Protein AF-A0AAW0RB37-F1 (afdb_monomer_lite)

Radius of gyration: 28.13 Å; chains: 1; bounding box: 70×80×84 Å

Sequence (262 aa):
MVTLFTILPTCAVGLRLWARKLSGQWLQWSDIFILLDCAFLLGFWAVVIFTEFVTGLKKDTEYETMPSQMSKTLLMGLMLTPKQGMAAIELLFAAAVYLLKFSTLALFRELFCHTSAPAKRVLTFLSYLTVVCATASVTGTLYIVLPADPALDHPANSRQTADRVHKDSVNGMVNFACDAVLDIAIFLVPIWQLFPLRLASRRKRAIILAFGLGFFRSGAHYTLVSGLVPRDDGNGVAPTGLEADRRDCGCVYPTPTPHLPP

InterPro domains:
  IPR049326 Rhodopsin domain, fungi [PF20684] (15-216)
  IPR052337 Satratoxin biosynthesis SC1 cluster protein 4-like [PTHR33048] (4-217)

Organism: NCBI:txid1337665

pLDDT: mean 74.81, std 15.27, range [44.31, 95.5]

Secondary structure (DSSP, 8-state):
-HHHHHHHHHHHHHHHHHHHHHTTPPPPHHHHHHHHHHHHHHHHHHHHHHHHHHHHHHHHHSSS----HHHHHHHHTT---HHHHHHHHHHHHHHHHHHHHHHHHHHHHHHTTTS-HHHHHHHHHHHHHHHHHHHHHHHHHHHHHS-S-GGGGS-SSHHHHHHHHHHHHHHHHHHHHHHHHHHHHHHHHHHHHHTTS---HHHHHHHHHHHHHHHHHHHHHHHHHHHHS----TTS----SSSSSSS-------PPPPPPP-

Foldseek 3Di:
DLVVLLVVVVVVLVVVVVVCVVVVHDQFPLNVLLVLLNVLVVVLVVLVVVVCVVVVVVVVPVPDDDDDCPCVVVCVVVPPDVLNSVLSNQLSNLSSLLSNLVSLLSVVCVVCVVPDPVLNVLSVVLNVLSVVLSVLSNVLSVCSSDPPDVVLVDCPDPVSVVVVVVVNVVSVVVSVVSSLVSLVSSLVSVVVVCPPDPDDVVVVVVVNVVSVSSNVSVVVVVVVVVVPPPDPPVPPDDPPDDVPPPPPPPPPDDDDDDDDDD

Structure (mmCIF, N/CA/C/O backbone):
data_AF-A0AAW0RB37-F1
#
_entry.id   AF-A0AAW0RB37-F1
#
loop_
_atom_site.group_PDB
_atom_site.id
_atom_site.type_symbol
_atom_site.label_atom_id
_atom_site.label_alt_id
_atom_site.label_comp_id
_atom_site.label_asym_id
_atom_site.label_entity_id
_atom_site.label_seq_id
_atom_site.pdbx_PDB_ins_code
_atom_site.Cartn_x
_atom_site.Cartn_y
_atom_site.Cartn_z
_atom_site.occupancy
_atom_site.B_iso_or_equiv
_atom_site.auth_seq_id
_atom_site.auth_comp_id
_atom_site.auth_asym_id
_atom_site.auth_atom_id
_atom_site.pdbx_PDB_model_num
ATOM 1 N N . MET A 1 1 ? -11.191 9.142 -13.619 1.00 57.44 1 MET A N 1
ATOM 2 C CA . MET A 1 1 ? -11.659 8.436 -12.400 1.00 57.44 1 MET A CA 1
ATOM 3 C C . MET A 1 1 ? -10.567 8.275 -11.345 1.00 57.44 1 MET A C 1
ATOM 5 O O . MET A 1 1 ? -10.840 8.550 -10.187 1.00 57.44 1 MET A O 1
ATOM 9 N N . VAL A 1 2 ? -9.344 7.889 -11.717 1.00 56.91 2 VAL A N 1
ATOM 10 C CA . VAL A 1 2 ? -8.216 7.630 -10.791 1.00 56.91 2 VAL A CA 1
ATOM 11 C C . VAL A 1 2 ? -7.880 8.817 -9.882 1.00 56.91 2 VAL A C 1
ATOM 13 O O . VAL A 1 2 ? -7.708 8.651 -8.681 1.00 56.91 2 VAL A O 1
ATOM 16 N N . THR A 1 3 ? -7.886 10.030 -10.437 1.00 68.00 3 THR A N 1
ATOM 17 C CA . THR A 1 3 ? -7.663 11.283 -9.700 1.00 68.00 3 THR A CA 1
ATOM 18 C C . THR A 1 3 ? -8.684 11.511 -8.587 1.00 68.00 3 THR A C 1
ATOM 20 O O . THR A 1 3 ? -8.363 12.043 -7.532 1.00 68.00 3 THR A O 1
ATOM 23 N N . LEU A 1 4 ? -9.925 11.065 -8.779 1.00 72.06 4 LEU A N 1
ATOM 24 C CA . LEU A 1 4 ? -10.991 11.237 -7.796 1.00 72.06 4 LEU A CA 1
ATOM 25 C C . LEU A 1 4 ? -10.755 10.331 -6.575 1.00 72.06 4 LEU A C 1
ATOM 27 O O . LEU A 1 4 ? -10.930 10.763 -5.437 1.00 72.06 4 LEU A O 1
ATOM 31 N N . PHE A 1 5 ? -10.253 9.113 -6.809 1.00 68.88 5 PHE A N 1
ATOM 32 C CA . PHE A 1 5 ? -9.882 8.159 -5.760 1.00 68.88 5 PHE A CA 1
ATOM 33 C C . PHE A 1 5 ? -8.595 8.518 -5.014 1.00 68.88 5 PHE A C 1
ATOM 35 O O . PHE A 1 5 ? -8.352 7.946 -3.955 1.00 68.88 5 PHE A O 1
ATOM 42 N N . THR A 1 6 ? -7.789 9.459 -5.511 1.00 72.88 6 THR A N 1
ATOM 43 C CA . THR A 1 6 ? -6.596 9.960 -4.809 1.00 72.88 6 THR A CA 1
ATOM 44 C C . THR A 1 6 ? -6.855 11.282 -4.092 1.00 72.88 6 THR A C 1
ATOM 46 O O . THR A 1 6 ? -6.408 11.461 -2.958 1.00 72.88 6 THR A O 1
ATOM 49 N N . ILE A 1 7 ? -7.651 12.178 -4.678 1.00 79.88 7 ILE A N 1
ATOM 50 C CA . ILE A 1 7 ? -8.021 13.453 -4.046 1.00 79.88 7 ILE A CA 1
ATOM 51 C C . ILE A 1 7 ? -8.896 13.215 -2.812 1.00 79.88 7 ILE A C 1
ATOM 53 O O . ILE A 1 7 ? -8.609 13.753 -1.745 1.00 79.88 7 ILE A O 1
ATOM 57 N N . LEU A 1 8 ? -9.930 12.374 -2.926 1.00 79.12 8 LEU A N 1
ATOM 58 C CA . LEU A 1 8 ? -10.881 12.131 -1.839 1.00 79.12 8 LEU A CA 1
ATOM 59 C C . LEU A 1 8 ? -10.214 11.648 -0.531 1.00 79.12 8 LEU A C 1
ATOM 61 O O . LEU A 1 8 ? -10.468 12.261 0.511 1.00 79.12 8 LEU A O 1
ATOM 65 N N . PRO A 1 9 ? -9.348 10.611 -0.528 1.00 75.00 9 PRO A N 1
ATOM 66 C CA . PRO A 1 9 ? -8.651 10.211 0.687 1.00 75.00 9 PRO A CA 1
ATOM 67 C C . PRO A 1 9 ? -7.694 11.299 1.175 1.00 75.00 9 PRO A C 1
ATOM 69 O O . PRO A 1 9 ? -7.664 11.547 2.372 1.00 75.00 9 PRO A O 1
ATOM 72 N N . THR A 1 10 ? -6.994 12.017 0.292 1.00 81.06 10 THR A N 1
ATOM 73 C CA . THR A 1 10 ? -6.095 13.115 0.699 1.00 81.06 10 THR A CA 1
ATOM 74 C C . THR A 1 10 ? -6.856 14.222 1.438 1.00 81.06 10 THR A C 1
ATOM 76 O O . THR A 1 10 ? -6.430 14.677 2.502 1.00 81.06 10 THR A O 1
ATOM 79 N N . CYS A 1 11 ? -8.040 14.598 0.947 1.00 84.88 11 CYS A N 1
ATOM 80 C CA . CYS A 1 11 ? -8.929 15.527 1.642 1.00 84.88 11 CYS A CA 1
ATOM 81 C C . CYS A 1 11 ? -9.405 14.970 2.992 1.00 84.88 11 CYS A C 1
ATOM 83 O O . CYS A 1 11 ? -9.423 15.701 3.982 1.00 84.88 11 CYS A O 1
ATOM 85 N N . ALA A 1 12 ? -9.757 13.682 3.065 1.00 81.69 12 ALA A N 1
ATOM 86 C CA . ALA A 1 12 ? -10.175 13.043 4.314 1.00 81.69 12 ALA A CA 1
ATOM 87 C C . ALA A 1 12 ? -9.051 13.028 5.368 1.00 81.69 12 ALA A C 1
ATOM 89 O O . ALA A 1 12 ? -9.312 13.274 6.548 1.00 81.69 12 ALA A O 1
ATOM 90 N N . VAL A 1 13 ? -7.800 12.809 4.949 1.00 83.12 13 VAL A N 1
ATOM 91 C CA . VAL A 1 13 ? -6.612 12.916 5.811 1.00 83.12 13 VAL A CA 1
ATOM 92 C C . VAL A 1 13 ? -6.436 14.345 6.311 1.00 83.12 13 VAL A C 1
ATOM 94 O O . VAL A 1 13 ? -6.281 14.556 7.514 1.00 83.12 13 VAL A O 1
ATOM 97 N N . GLY A 1 14 ? -6.535 15.330 5.415 1.00 85.19 14 GLY A N 1
ATOM 98 C CA . GLY A 1 14 ? -6.460 16.747 5.774 1.00 85.19 14 GLY A CA 1
ATOM 99 C C . GLY A 1 14 ? -7.518 17.143 6.807 1.00 85.19 14 GLY A C 1
ATOM 100 O O . GLY A 1 14 ? -7.191 17.754 7.823 1.00 85.19 14 GLY A O 1
ATOM 101 N N . LEU A 1 15 ? -8.769 16.717 6.607 1.00 84.88 15 LEU A N 1
ATOM 102 C CA . LEU A 1 15 ? -9.863 16.942 7.557 1.00 84.88 15 LEU A CA 1
ATOM 103 C C . LEU A 1 15 ? -9.609 16.264 8.906 1.00 84.88 15 LEU A C 1
ATOM 105 O O . LEU A 1 15 ? -9.872 16.859 9.951 1.00 84.88 15 LEU A O 1
ATOM 109 N N . ARG A 1 16 ? -9.075 15.038 8.906 1.00 83.44 16 ARG A N 1
ATOM 110 C CA . ARG A 1 16 ? -8.733 14.308 10.133 1.00 83.44 16 ARG A CA 1
ATOM 111 C C . ARG A 1 16 ? -7.644 15.028 10.933 1.00 83.44 16 ARG A C 1
ATOM 113 O O . ARG A 1 16 ? -7.790 15.190 12.145 1.00 83.44 16 ARG A O 1
ATOM 120 N N . LEU A 1 17 ? -6.585 15.488 10.272 1.00 87.19 17 LEU A N 1
ATOM 121 C CA . LEU A 1 17 ? -5.510 16.255 10.909 1.00 87.19 17 LEU A CA 1
ATOM 122 C C . LEU A 1 17 ? -6.014 17.606 11.423 1.00 87.19 17 LEU A C 1
ATOM 124 O O . LEU A 1 17 ? -5.689 18.005 12.541 1.00 87.19 17 LEU A O 1
ATOM 128 N N . TRP A 1 18 ? -6.861 18.279 10.642 1.00 88.00 18 TRP A N 1
ATOM 129 C CA . TRP A 1 18 ? -7.494 19.530 11.051 1.00 88.00 18 TRP A CA 1
ATOM 130 C C . TRP A 1 18 ? -8.357 19.336 12.300 1.00 88.00 18 TRP A C 1
ATOM 132 O O . TRP A 1 18 ? -8.232 20.095 13.262 1.00 88.00 18 TRP A O 1
ATOM 142 N N . ALA A 1 19 ? -9.203 18.304 12.325 1.00 85.62 19 ALA A N 1
ATOM 143 C CA . ALA A 1 19 ? -10.054 17.996 13.471 1.00 85.62 19 ALA A CA 1
ATOM 144 C C . ALA A 1 19 ? -9.226 17.754 14.743 1.00 85.62 19 ALA A C 1
ATOM 146 O O . ALA A 1 19 ? -9.572 18.260 15.813 1.00 85.62 19 ALA A O 1
ATOM 147 N N . ARG A 1 20 ? -8.092 17.053 14.625 1.00 84.00 20 ARG A N 1
ATOM 148 C CA . ARG A 1 20 ? -7.169 16.847 15.751 1.00 84.00 20 ARG A CA 1
ATOM 149 C C . ARG A 1 20 ? -6.529 18.141 16.225 1.00 84.00 20 ARG A C 1
ATOM 151 O O . ARG A 1 20 ? -6.520 18.390 17.431 1.00 84.00 20 ARG A O 1
ATOM 158 N N . LYS A 1 21 ? -6.069 18.981 15.293 1.00 87.56 21 LYS A N 1
ATOM 159 C CA . LYS A 1 21 ? -5.511 20.301 15.606 1.00 87.56 21 LYS A CA 1
ATOM 160 C C . LYS A 1 21 ? -6.512 21.160 16.382 1.00 87.56 21 LYS A C 1
ATOM 162 O O . LYS A 1 21 ? -6.131 21.769 17.375 1.00 87.56 21 LYS A O 1
ATOM 167 N N . LEU A 1 22 ? -7.788 21.154 15.985 1.00 90.31 22 LEU A N 1
ATOM 168 C CA . LEU A 1 22 ? -8.853 21.853 16.716 1.00 90.31 22 LEU A CA 1
ATOM 169 C C . LEU A 1 22 ? -9.084 21.281 18.122 1.00 90.31 22 LEU A C 1
ATOM 171 O O . LEU A 1 22 ? -9.398 22.029 19.039 1.00 90.31 22 LEU A O 1
ATOM 175 N N . SER A 1 23 ? -8.919 19.970 18.302 1.00 89.19 23 SER A N 1
ATOM 176 C CA . SER A 1 23 ? -9.090 19.309 19.603 1.00 89.19 23 SER A CA 1
ATOM 177 C C . SER A 1 23 ? -7.876 19.404 20.541 1.00 89.19 23 SER A C 1
ATOM 179 O O . SER A 1 23 ? -7.949 18.902 21.660 1.00 89.19 23 SER A O 1
ATOM 181 N N . GLY A 1 24 ? -6.756 19.993 20.100 1.00 89.88 24 GLY A N 1
ATOM 182 C CA . GLY A 1 24 ? -5.522 20.090 20.892 1.00 89.88 24 GLY A CA 1
ATOM 183 C C . GLY A 1 24 ? -4.867 18.740 21.217 1.00 89.88 24 GLY A C 1
ATOM 184 O O . GLY A 1 24 ? -4.069 18.648 22.147 1.00 89.88 24 GLY A O 1
ATOM 185 N N . GLN A 1 25 ? -5.215 17.676 20.489 1.00 88.38 25 GLN A N 1
ATOM 186 C CA . GLN A 1 25 ? -4.661 16.342 20.713 1.00 88.38 25 GLN A CA 1
ATOM 187 C C . GLN A 1 25 ? -3.273 16.200 20.083 1.00 88.38 25 GLN A C 1
ATOM 189 O O . GLN A 1 25 ? -3.007 16.726 19.002 1.00 88.38 25 GLN A O 1
ATOM 194 N N . TRP A 1 26 ? -2.403 15.440 20.748 1.00 90.38 26 TRP A N 1
ATOM 195 C CA . TRP A 1 26 ? -1.081 15.092 20.231 1.00 90.38 26 TRP A CA 1
ATOM 196 C C . TRP A 1 26 ? -1.190 14.209 18.984 1.00 90.38 26 TRP A C 1
ATOM 198 O O . TRP A 1 26 ? -2.129 13.417 18.845 1.00 90.38 26 TRP A O 1
ATOM 208 N N . LEU A 1 27 ? -0.215 14.350 18.083 1.00 88.31 27 LEU A N 1
ATOM 209 C CA . LEU A 1 27 ? -0.155 13.592 16.839 1.00 88.31 27 LEU A CA 1
ATOM 210 C C . LEU A 1 27 ? 0.061 12.106 17.148 1.00 88.31 27 LEU A C 1
ATOM 212 O O . LEU A 1 27 ? 1.010 11.741 17.844 1.00 88.31 27 LEU A O 1
ATOM 216 N N . GLN A 1 28 ? -0.829 11.254 16.648 1.00 91.44 28 GLN A N 1
ATOM 217 C CA . GLN A 1 28 ? -0.753 9.816 16.876 1.00 91.44 28 GLN A CA 1
ATOM 218 C C . GLN A 1 28 ? 0.062 9.122 15.781 1.00 91.44 28 GLN A C 1
ATOM 220 O O . GLN A 1 28 ? 0.184 9.621 14.662 1.00 91.44 28 GLN A O 1
ATOM 225 N N . TRP A 1 29 ? 0.589 7.929 16.074 1.00 90.75 29 TRP A N 1
ATOM 226 C CA . TRP A 1 29 ? 1.330 7.124 15.092 1.00 90.75 29 TRP A CA 1
ATOM 227 C C . TRP A 1 29 ? 0.497 6.830 13.842 1.00 90.75 29 TRP A C 1
ATOM 229 O O . TRP A 1 29 ? 1.020 6.835 12.729 1.00 90.75 29 TRP A O 1
ATOM 239 N N . SER A 1 30 ? -0.816 6.643 14.014 1.00 91.00 30 SER A N 1
ATOM 240 C CA . SER A 1 30 ? -1.749 6.469 12.900 1.00 91.00 30 SER A CA 1
ATOM 241 C C . SER A 1 30 ? -1.780 7.686 11.962 1.00 91.00 30 SER A C 1
ATOM 243 O O . SER A 1 30 ? -1.913 7.513 10.750 1.00 91.00 30 SER A O 1
ATOM 245 N N . ASP A 1 31 ? -1.593 8.899 12.492 1.00 90.94 31 ASP A N 1
ATOM 246 C CA . ASP A 1 31 ? -1.535 10.136 11.708 1.00 90.94 31 ASP A CA 1
ATOM 247 C C . ASP A 1 31 ? -0.165 10.342 11.029 1.00 90.94 31 ASP A C 1
ATOM 249 O O . ASP A 1 31 ? -0.086 10.927 9.951 1.00 90.94 31 ASP A O 1
ATOM 253 N N . ILE A 1 32 ? 0.923 9.832 11.613 1.00 93.44 32 ILE A N 1
ATOM 254 C CA . ILE A 1 32 ? 2.252 9.871 10.980 1.00 93.44 32 ILE A CA 1
ATOM 255 C C . ILE A 1 32 ? 2.283 8.939 9.765 1.00 93.44 32 ILE A C 1
ATOM 257 O O . ILE A 1 32 ? 2.704 9.349 8.685 1.00 93.44 32 ILE A O 1
ATOM 261 N N . PHE A 1 33 ? 1.786 7.705 9.909 1.00 93.50 33 PHE A N 1
ATOM 262 C CA . PHE A 1 33 ? 1.760 6.747 8.800 1.00 93.50 33 PHE A CA 1
ATOM 263 C C . PHE A 1 33 ? 0.898 7.221 7.631 1.00 93.50 33 PHE A C 1
ATOM 265 O O . PHE A 1 33 ? 1.272 7.011 6.483 1.00 93.50 33 PHE A O 1
ATOM 272 N N . ILE A 1 34 ? -0.226 7.889 7.904 1.00 90.56 34 ILE A N 1
ATOM 273 C CA . ILE A 1 34 ? -1.102 8.385 6.837 1.00 90.56 34 ILE A CA 1
ATOM 274 C C . ILE A 1 34 ? -0.518 9.613 6.126 1.00 90.56 34 ILE A C 1
ATOM 276 O O . ILE A 1 34 ? -0.689 9.763 4.922 1.00 90.56 34 ILE A O 1
ATOM 280 N N . LEU A 1 35 ? 0.217 10.471 6.845 1.00 91.69 35 LEU A N 1
ATOM 281 C CA . LEU A 1 35 ? 0.983 11.559 6.232 1.00 91.69 35 LEU A CA 1
ATOM 282 C C . LEU A 1 35 ? 2.084 11.013 5.322 1.00 91.69 35 LEU A C 1
ATOM 284 O O . LEU A 1 35 ? 2.290 11.529 4.223 1.00 91.69 35 LEU A O 1
ATOM 288 N N . LEU A 1 36 ? 2.759 9.954 5.770 1.00 94.00 36 LEU A N 1
ATOM 289 C CA . LEU A 1 36 ? 3.787 9.291 4.986 1.00 94.00 36 LEU A CA 1
ATOM 290 C C . LEU A 1 36 ? 3.181 8.606 3.746 1.00 94.00 36 LEU A C 1
ATOM 292 O O . LEU A 1 36 ? 3.711 8.806 2.659 1.00 94.00 36 LEU A O 1
ATOM 296 N N . ASP A 1 37 ? 2.036 7.915 3.865 1.00 92.31 37 ASP A N 1
ATOM 297 C CA . ASP A 1 37 ? 1.260 7.397 2.714 1.00 92.31 37 ASP A CA 1
ATOM 298 C C . ASP A 1 37 ? 0.990 8.502 1.684 1.00 92.31 37 ASP A C 1
ATOM 300 O O . ASP A 1 37 ? 1.312 8.344 0.507 1.00 92.31 37 ASP A O 1
ATOM 304 N N . CYS A 1 38 ? 0.482 9.661 2.120 1.00 90.50 38 CYS A N 1
ATOM 305 C CA . CYS A 1 38 ? 0.245 10.793 1.224 1.00 90.50 38 CYS A CA 1
ATOM 306 C C . CYS A 1 38 ? 1.528 11.276 0.528 1.00 90.50 38 CYS A C 1
ATOM 308 O O . CYS A 1 38 ? 1.491 11.572 -0.666 1.00 90.50 38 CYS A O 1
ATOM 310 N N . ALA A 1 39 ? 2.656 11.348 1.241 1.00 92.50 39 ALA A N 1
ATOM 311 C CA . ALA A 1 39 ? 3.934 11.758 0.662 1.00 92.50 39 ALA A CA 1
ATOM 312 C C . ALA A 1 39 ? 4.432 10.763 -0.401 1.00 92.50 39 ALA A C 1
ATOM 314 O O . ALA A 1 39 ? 4.818 11.179 -1.495 1.00 92.50 39 ALA A O 1
ATOM 315 N N . PHE A 1 40 ? 4.363 9.459 -0.119 1.00 93.12 40 PHE A N 1
ATOM 316 C CA . PHE A 1 40 ? 4.722 8.410 -1.079 1.00 93.12 40 PHE A CA 1
ATOM 317 C C . PHE A 1 40 ? 3.787 8.398 -2.291 1.00 93.12 40 PHE A C 1
ATOM 319 O O . PHE A 1 40 ? 4.255 8.259 -3.419 1.00 93.12 40 PHE A O 1
ATOM 326 N N . LEU A 1 41 ? 2.487 8.622 -2.089 1.00 88.88 41 LEU A N 1
ATOM 327 C CA . LEU A 1 41 ? 1.515 8.714 -3.176 1.00 88.88 41 LEU A CA 1
ATOM 328 C C . LEU A 1 41 ? 1.773 9.928 -4.081 1.00 88.88 41 LEU A C 1
ATOM 330 O O . LEU A 1 41 ? 1.683 9.816 -5.302 1.00 88.88 41 LEU A O 1
ATOM 334 N N . LEU A 1 42 ? 2.107 11.087 -3.507 1.00 90.38 42 LEU A N 1
ATOM 335 C CA . LEU A 1 42 ? 2.506 12.265 -4.283 1.00 90.38 42 LEU A CA 1
ATOM 336 C C . LEU A 1 42 ? 3.796 12.001 -5.065 1.00 90.38 42 LEU A C 1
ATOM 338 O O . LEU A 1 42 ? 3.867 12.340 -6.246 1.00 90.38 42 LEU A O 1
ATOM 342 N N . GLY A 1 43 ? 4.779 11.352 -4.434 1.00 90.56 43 GLY A N 1
ATOM 343 C CA . GLY A 1 43 ? 6.003 10.905 -5.097 1.00 90.56 43 GLY A CA 1
ATOM 344 C C . GLY A 1 43 ? 5.714 9.969 -6.271 1.00 90.56 43 GLY A C 1
ATOM 345 O O . GLY A 1 43 ? 6.232 10.182 -7.362 1.00 90.56 43 GLY A O 1
ATOM 346 N N . PHE A 1 44 ? 4.824 8.992 -6.084 1.00 89.94 44 PHE A N 1
ATOM 347 C CA . PHE A 1 44 ? 4.362 8.091 -7.141 1.00 89.94 44 PHE A CA 1
ATOM 348 C C . PHE A 1 44 ? 3.797 8.870 -8.337 1.00 89.94 44 PHE A C 1
ATOM 350 O O . PHE A 1 44 ? 4.250 8.672 -9.463 1.00 89.94 44 PHE A O 1
ATOM 357 N N . TRP A 1 45 ? 2.870 9.808 -8.108 1.00 87.94 45 TRP A N 1
ATOM 358 C CA . TRP A 1 45 ? 2.300 10.618 -9.191 1.00 87.94 45 TRP A CA 1
ATOM 359 C C . TRP A 1 45 ? 3.341 11.489 -9.886 1.00 87.94 45 TRP A C 1
ATOM 361 O O . TRP A 1 45 ? 3.301 11.616 -11.108 1.00 87.94 45 TRP A O 1
ATOM 371 N N . ALA A 1 46 ? 4.282 12.059 -9.133 1.00 89.44 46 ALA A N 1
ATOM 372 C CA . ALA A 1 46 ? 5.371 12.836 -9.705 1.00 89.44 46 ALA A CA 1
ATOM 373 C C . ALA A 1 46 ? 6.231 11.981 -10.650 1.00 89.44 46 ALA A C 1
ATOM 375 O O . ALA A 1 46 ? 6.519 12.419 -11.762 1.00 89.44 46 ALA A O 1
ATOM 376 N N . VAL A 1 47 ? 6.579 10.749 -10.256 1.00 88.56 47 VAL A N 1
ATOM 377 C CA . VAL A 1 47 ? 7.356 9.824 -11.099 1.00 88.56 47 VAL A CA 1
ATOM 378 C C . VAL A 1 47 ? 6.557 9.375 -12.324 1.00 88.56 47 VAL A C 1
ATOM 380 O O . VAL A 1 47 ? 7.117 9.336 -13.418 1.00 88.56 47 VAL A O 1
ATOM 383 N N . VAL A 1 48 ? 5.259 9.089 -12.184 1.00 86.06 48 VAL A N 1
ATOM 384 C CA . VAL A 1 48 ? 4.391 8.737 -13.323 1.00 86.06 48 VAL A CA 1
ATOM 385 C C . VAL A 1 48 ? 4.330 9.886 -14.332 1.00 86.06 48 VAL A C 1
ATOM 387 O O . VAL A 1 48 ? 4.638 9.679 -15.501 1.00 86.06 48 VAL A O 1
ATOM 390 N N . ILE A 1 49 ? 4.018 11.110 -13.886 1.00 86.81 49 ILE A N 1
ATOM 391 C CA . ILE A 1 49 ? 3.959 12.295 -14.760 1.00 86.81 49 ILE A CA 1
ATOM 392 C C . ILE A 1 49 ? 5.310 12.535 -15.433 1.00 86.81 49 ILE A C 1
ATOM 394 O O . ILE A 1 49 ? 5.363 12.808 -16.629 1.00 86.81 49 ILE A O 1
ATOM 398 N N . PHE A 1 50 ? 6.402 12.408 -14.681 1.00 84.88 50 PHE A N 1
ATOM 399 C CA . PHE A 1 50 ? 7.747 12.566 -15.218 1.00 84.88 50 PHE A CA 1
ATOM 400 C C . PHE A 1 50 ? 8.069 11.505 -16.283 1.00 84.88 50 PHE A C 1
ATOM 402 O O . PHE A 1 50 ? 8.606 11.835 -17.338 1.00 84.88 50 PHE A O 1
ATOM 409 N N . THR A 1 51 ? 7.700 10.244 -16.050 1.00 80.94 51 THR A N 1
ATOM 410 C CA . THR A 1 51 ? 7.945 9.141 -16.994 1.00 80.94 51 THR A CA 1
ATOM 411 C C . THR A 1 51 ? 7.133 9.313 -18.279 1.00 80.94 51 THR A C 1
ATOM 413 O O . THR A 1 51 ? 7.680 9.167 -19.374 1.00 80.94 51 THR A O 1
ATOM 416 N N . GLU A 1 52 ? 5.857 9.685 -18.168 1.00 82.12 52 GLU A N 1
ATOM 417 C CA . GLU A 1 52 ? 4.986 9.999 -19.311 1.00 82.12 52 GLU A CA 1
ATOM 418 C C . GLU A 1 52 ? 5.502 11.212 -20.095 1.00 82.12 52 GLU A C 1
ATOM 420 O O . GLU A 1 52 ? 5.547 11.194 -21.321 1.00 82.12 52 GLU A O 1
ATOM 425 N N . PHE A 1 53 ? 5.977 12.251 -19.405 1.00 81.62 53 PHE A N 1
ATOM 426 C CA . PHE A 1 53 ? 6.553 13.428 -20.053 1.00 81.62 53 PHE A CA 1
ATOM 427 C C . PHE A 1 53 ? 7.817 13.074 -20.852 1.00 81.62 53 PHE A C 1
ATOM 429 O O . PHE A 1 53 ? 7.941 13.442 -22.018 1.00 81.62 53 PHE A O 1
ATOM 436 N N . VAL A 1 54 ? 8.737 12.298 -20.269 1.00 74.88 54 VAL A N 1
ATOM 437 C CA . VAL A 1 54 ? 9.977 11.870 -20.944 1.00 74.88 54 VAL A CA 1
ATOM 438 C C . VAL A 1 54 ? 9.697 10.929 -22.122 1.00 74.88 54 VAL A C 1
ATOM 440 O O . VAL A 1 54 ? 10.366 11.015 -23.153 1.00 74.88 54 VAL A O 1
ATOM 443 N N . THR A 1 55 ? 8.730 10.019 -21.990 1.00 71.00 55 THR A N 1
ATOM 444 C CA . THR A 1 55 ? 8.364 9.081 -23.067 1.00 71.00 55 THR A CA 1
ATOM 445 C C . THR A 1 55 ? 7.546 9.746 -24.173 1.00 71.00 55 THR A C 1
ATOM 447 O O . THR A 1 55 ? 7.766 9.435 -25.344 1.00 71.00 55 THR A O 1
ATOM 450 N N . GLY A 1 56 ? 6.675 10.699 -23.836 1.00 69.00 56 GLY A N 1
ATOM 451 C CA . GLY A 1 56 ? 5.944 11.532 -24.791 1.00 69.00 56 GLY A CA 1
ATOM 452 C C . GLY A 1 56 ? 6.886 12.345 -25.676 1.00 69.00 56 GLY A C 1
ATOM 453 O O . GLY A 1 56 ? 6.795 12.262 -26.897 1.00 69.00 56 GLY A O 1
ATOM 454 N N . LEU A 1 57 ? 7.890 12.999 -25.078 1.00 62.09 57 LEU A N 1
ATOM 455 C CA . LEU A 1 57 ? 8.919 13.728 -25.831 1.00 62.09 57 LEU A CA 1
ATOM 456 C C . LEU A 1 57 ? 9.692 12.830 -26.811 1.00 62.09 57 LEU A C 1
ATOM 458 O O . LEU A 1 57 ? 10.081 13.282 -27.885 1.00 62.09 57 LEU A O 1
ATOM 462 N N . LYS A 1 58 ? 9.902 11.547 -26.483 1.00 58.38 58 LYS A N 1
ATOM 463 C CA . LYS A 1 58 ? 10.579 10.607 -27.394 1.00 58.38 58 LYS A CA 1
ATOM 464 C C . LYS A 1 58 ? 9.766 10.297 -28.649 1.00 58.38 58 LYS A C 1
ATOM 466 O O . LYS A 1 58 ? 10.375 10.166 -29.705 1.00 58.38 58 LYS A O 1
ATOM 471 N N . LYS A 1 59 ? 8.435 10.198 -28.553 1.00 56.78 59 LYS A N 1
ATOM 472 C CA . LYS A 1 59 ? 7.576 9.917 -29.718 1.00 56.78 59 LYS A CA 1
ATOM 473 C C . LYS A 1 59 ? 7.576 11.063 -30.728 1.00 56.78 59 LYS A C 1
ATOM 475 O O . LYS A 1 59 ? 7.530 10.804 -31.924 1.00 56.78 59 LYS A O 1
ATOM 480 N N . ASP A 1 60 ? 7.711 12.298 -30.254 1.00 54.72 60 ASP A N 1
ATOM 481 C CA . ASP A 1 60 ? 7.723 13.477 -31.123 1.00 54.72 60 ASP A CA 1
ATOM 482 C C . ASP A 1 60 ? 9.102 13.737 -31.756 1.00 54.72 60 ASP A C 1
ATOM 484 O O . ASP A 1 60 ? 9.185 14.392 -32.788 1.00 54.72 60 ASP A O 1
ATOM 488 N N . THR A 1 61 ? 10.189 13.196 -31.183 1.00 52.38 61 THR A N 1
ATOM 489 C CA . THR A 1 61 ? 11.566 13.401 -31.692 1.00 52.38 61 THR A CA 1
ATOM 490 C C . THR A 1 61 ? 12.018 12.318 -32.686 1.00 52.38 61 THR A C 1
ATOM 492 O O . THR A 1 61 ? 13.096 12.418 -33.269 1.00 52.38 61 THR A O 1
ATOM 495 N N . GLU A 1 62 ? 11.226 11.259 -32.887 1.00 51.56 62 GLU A N 1
ATOM 496 C CA . GLU A 1 62 ? 11.510 10.226 -33.900 1.00 51.56 62 GLU A CA 1
ATOM 497 C C . GLU A 1 62 ? 11.113 10.679 -35.321 1.00 51.56 62 GLU A C 1
ATOM 499 O O . GLU A 1 62 ? 11.517 10.071 -36.312 1.00 51.56 62 GLU A O 1
ATOM 504 N N . TYR A 1 63 ? 10.426 11.821 -35.428 1.00 47.12 63 TYR A N 1
ATOM 505 C CA . TYR A 1 63 ? 10.286 12.594 -36.655 1.00 47.12 63 TYR A CA 1
ATOM 506 C C . TYR A 1 63 ? 11.188 13.838 -36.572 1.00 47.12 63 TYR A C 1
ATOM 508 O O . TYR A 1 63 ? 10.998 14.703 -35.731 1.00 47.12 63 TYR A O 1
ATOM 516 N N . GLU A 1 64 ? 12.165 13.914 -37.475 1.00 44.31 64 GLU A N 1
ATOM 517 C CA . GLU A 1 64 ? 13.050 15.062 -37.737 1.00 44.31 64 GLU A CA 1
ATOM 518 C C . GLU A 1 64 ? 14.188 15.337 -36.731 1.00 44.31 64 GLU A C 1
ATOM 520 O O . GLU A 1 64 ? 14.103 16.113 -35.785 1.00 44.31 64 GLU A O 1
ATOM 525 N N . THR A 1 65 ? 15.347 14.749 -37.048 1.00 52.09 65 THR A N 1
ATOM 526 C CA . THR A 1 65 ? 16.654 15.436 -37.105 1.00 52.09 65 THR A CA 1
ATOM 527 C C . THR A 1 65 ? 16.784 16.742 -36.303 1.00 52.09 65 THR A C 1
ATOM 529 O O . THR A 1 65 ? 16.699 17.831 -36.869 1.00 52.09 65 THR A O 1
ATOM 532 N N . MET A 1 66 ? 17.131 16.656 -35.016 1.00 44.75 66 MET A N 1
ATOM 533 C CA . MET A 1 66 ? 17.717 17.789 -34.290 1.00 44.75 66 MET A CA 1
ATOM 534 C C . MET A 1 66 ? 19.076 17.431 -33.667 1.00 44.75 66 MET A C 1
ATOM 536 O O . MET A 1 66 ? 19.169 16.515 -32.844 1.00 44.75 66 MET A O 1
ATOM 540 N N . PRO A 1 67 ? 20.149 18.163 -34.028 1.00 59.66 67 PRO A N 1
ATOM 541 C CA . PRO A 1 67 ? 21.437 18.102 -33.364 1.00 59.66 67 PRO A CA 1
ATOM 542 C C . PRO A 1 67 ? 21.471 19.140 -32.233 1.00 59.66 67 PRO A C 1
ATOM 544 O O . PRO A 1 67 ? 21.296 20.326 -32.473 1.00 59.66 67 PRO A O 1
ATOM 547 N N . SER A 1 68 ? 21.756 18.739 -30.996 1.00 52.28 68 SER A N 1
ATOM 548 C CA . SER A 1 68 ? 22.568 19.563 -30.086 1.00 52.28 68 SER A CA 1
ATOM 549 C C . SER A 1 68 ? 22.882 18.800 -28.804 1.00 52.28 68 SER A C 1
ATOM 551 O O . SER A 1 68 ? 22.026 18.224 -28.141 1.00 52.28 68 SER A O 1
ATOM 553 N N . GLN A 1 69 ? 24.164 18.790 -28.453 1.00 54.16 69 GLN A N 1
ATOM 554 C CA . GLN A 1 69 ? 24.744 18.064 -27.324 1.00 54.16 69 GLN A CA 1
ATOM 555 C C . GLN A 1 69 ? 24.219 18.477 -25.936 1.00 54.16 69 GLN A C 1
ATOM 557 O O . GLN A 1 69 ? 24.558 17.833 -24.949 1.00 54.16 69 GLN A O 1
ATOM 562 N N . MET A 1 70 ? 23.391 19.519 -25.837 1.00 48.06 70 MET A N 1
ATOM 563 C CA . MET A 1 70 ? 22.969 20.093 -24.559 1.00 48.06 70 MET A CA 1
ATOM 564 C C . MET A 1 70 ? 21.823 19.311 -23.899 1.00 48.06 70 MET A C 1
ATOM 566 O O . MET A 1 70 ? 21.784 19.196 -22.675 1.00 48.06 70 MET A O 1
ATOM 570 N N . SER A 1 71 ? 20.943 18.690 -24.693 1.00 52.50 71 SER A N 1
ATOM 571 C CA . SER A 1 71 ? 19.916 17.778 -24.177 1.00 52.50 71 SER A CA 1
ATOM 572 C C . SER A 1 71 ? 20.537 16.475 -23.680 1.00 52.50 71 SER A C 1
ATOM 574 O O . SER A 1 71 ? 20.133 15.978 -22.637 1.00 52.50 71 SER A O 1
ATOM 576 N N . LYS A 1 72 ? 21.589 15.967 -24.337 1.00 51.88 72 LYS A N 1
ATOM 577 C CA . LYS A 1 72 ? 22.261 14.725 -23.929 1.00 51.88 72 LYS A CA 1
ATOM 578 C C . LYS A 1 72 ? 22.801 14.782 -22.502 1.00 51.88 72 LYS A C 1
ATOM 580 O O . LYS A 1 72 ? 22.590 13.819 -21.7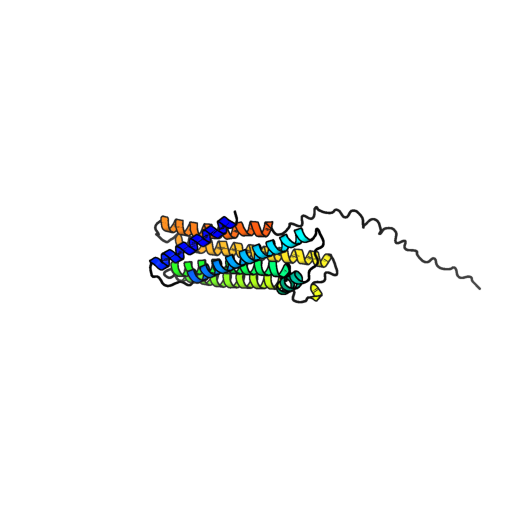89 1.00 51.88 72 LYS A O 1
ATOM 585 N N . THR A 1 73 ? 23.418 15.869 -22.043 1.00 51.31 73 THR A N 1
ATOM 586 C CA . THR A 1 73 ? 24.033 15.911 -20.698 1.00 51.31 73 THR A CA 1
ATOM 587 C C . THR A 1 73 ? 23.000 15.981 -19.567 1.00 51.31 73 THR A C 1
ATOM 589 O O . THR A 1 73 ? 23.167 15.330 -18.538 1.00 51.31 73 THR A O 1
ATOM 592 N N . LEU A 1 74 ? 21.902 16.717 -19.773 1.00 52.12 74 LEU A N 1
ATOM 593 C CA . LEU A 1 74 ? 20.802 16.815 -18.805 1.00 52.12 74 LEU A CA 1
ATOM 594 C C . LEU A 1 74 ? 19.955 15.533 -18.785 1.00 52.12 74 LEU A C 1
ATOM 596 O O . LEU A 1 74 ? 19.562 15.067 -17.719 1.00 52.12 74 LEU A O 1
ATOM 600 N N . LEU A 1 75 ? 19.752 14.912 -19.952 1.00 52.66 75 LEU A N 1
ATOM 601 C CA . LEU A 1 75 ? 19.102 13.608 -20.063 1.00 52.66 75 LEU A CA 1
ATOM 602 C C . LEU A 1 75 ? 19.982 12.509 -19.446 1.00 52.66 75 LEU A C 1
ATOM 604 O O . LEU A 1 75 ? 19.466 11.668 -18.729 1.00 52.66 75 LEU A O 1
ATOM 608 N N . MET A 1 76 ? 21.302 12.536 -19.662 1.00 51.72 76 MET A N 1
ATOM 609 C CA . MET A 1 76 ? 22.264 11.509 -19.227 1.00 51.72 76 MET A CA 1
ATOM 610 C C . MET A 1 76 ? 22.510 11.504 -17.713 1.00 51.72 76 MET A C 1
ATOM 612 O O . MET A 1 76 ? 22.773 10.441 -17.160 1.00 51.72 76 MET A O 1
ATOM 616 N N . GLY A 1 77 ? 22.339 12.642 -17.029 1.00 50.09 77 GLY A N 1
ATOM 617 C CA . GLY A 1 77 ? 22.311 12.697 -15.560 1.00 50.09 77 GLY A CA 1
ATOM 618 C C . GLY A 1 77 ? 21.013 12.163 -14.935 1.00 50.09 77 GLY A C 1
ATOM 619 O O . GLY A 1 77 ? 21.001 11.839 -13.750 1.00 50.09 77 GLY A O 1
ATOM 620 N N . LEU A 1 78 ? 19.939 12.042 -15.725 1.00 53.28 78 LEU A N 1
ATOM 621 C CA . LEU A 1 78 ? 18.606 11.621 -15.283 1.00 53.28 78 LEU A CA 1
ATOM 622 C C . LEU A 1 78 ? 18.061 10.411 -16.066 1.00 53.28 78 LEU A C 1
ATOM 624 O O . LEU A 1 78 ? 16.850 10.190 -16.113 1.00 53.28 78 LEU A O 1
ATOM 628 N N . MET A 1 79 ? 18.943 9.613 -16.680 1.00 53.97 79 MET A N 1
ATOM 629 C CA . MET A 1 79 ? 18.586 8.350 -17.334 1.00 53.97 79 MET A CA 1
ATOM 630 C C . MET A 1 79 ? 18.252 7.299 -16.268 1.00 53.97 79 MET A C 1
ATOM 632 O O . MET A 1 79 ? 18.997 6.336 -16.082 1.00 53.97 79 MET A O 1
ATOM 636 N N . LEU A 1 80 ? 17.115 7.439 -15.580 1.00 63.44 80 LEU A N 1
ATOM 637 C CA . LEU A 1 80 ? 16.453 6.236 -15.092 1.00 63.44 80 LEU A CA 1
ATOM 638 C C . LEU A 1 80 ? 16.120 5.417 -16.334 1.00 63.44 80 LEU A C 1
ATOM 640 O O . LEU A 1 80 ? 15.352 5.843 -17.201 1.00 63.44 80 LEU A O 1
ATOM 644 N N . THR A 1 81 ? 16.727 4.240 -16.440 1.00 71.38 81 THR A N 1
ATOM 645 C CA . THR A 1 81 ? 16.288 3.270 -17.440 1.00 71.38 81 THR A CA 1
ATOM 646 C C . THR A 1 81 ? 14.787 3.015 -17.236 1.00 71.38 81 THR A C 1
ATOM 648 O O . THR A 1 81 ? 14.315 3.042 -16.098 1.00 71.38 81 THR A O 1
ATOM 651 N N . PRO A 1 82 ? 14.000 2.758 -18.294 1.00 70.44 82 PRO A N 1
ATOM 652 C CA . PRO A 1 82 ? 12.560 2.522 -18.151 1.00 70.44 82 PRO A CA 1
ATOM 653 C C . PRO A 1 82 ? 12.246 1.404 -17.139 1.00 70.44 82 PRO A C 1
ATOM 655 O O . PRO A 1 82 ? 11.269 1.502 -16.403 1.00 70.44 82 PRO A O 1
ATOM 658 N N . LYS A 1 83 ? 13.138 0.406 -17.012 1.00 72.12 83 LYS A N 1
ATOM 659 C CA . LYS A 1 83 ? 13.089 -0.621 -15.959 1.00 72.12 83 LYS A CA 1
ATOM 660 C C . LYS A 1 83 ? 13.184 -0.025 -14.542 1.00 72.12 83 LYS A C 1
ATOM 662 O O . LYS A 1 83 ? 12.374 -0.358 -13.685 1.00 72.12 83 LYS A O 1
ATOM 667 N N . GLN A 1 84 ? 14.130 0.884 -14.294 1.00 79.69 84 GLN A N 1
ATOM 668 C CA . GLN A 1 84 ? 14.281 1.579 -13.006 1.00 79.69 84 GLN A CA 1
ATOM 669 C C . GLN A 1 84 ? 13.124 2.543 -12.712 1.00 79.69 84 GLN A C 1
ATOM 671 O O . GLN A 1 84 ? 12.752 2.712 -11.554 1.00 79.69 84 GLN A O 1
ATOM 676 N N . GLY A 1 85 ? 12.541 3.169 -13.739 1.00 81.44 85 GLY A N 1
ATOM 677 C CA . GLY A 1 85 ? 11.344 4.000 -13.586 1.00 81.44 85 GLY A CA 1
ATOM 678 C C . GLY A 1 85 ? 10.154 3.182 -13.083 1.00 81.44 85 GLY A C 1
ATOM 679 O O . GLY A 1 85 ? 9.556 3.526 -12.065 1.00 81.44 85 GLY A O 1
ATOM 680 N N . MET A 1 86 ? 9.876 2.047 -13.733 1.00 80.56 86 MET A N 1
ATOM 681 C CA . MET A 1 86 ? 8.816 1.118 -13.316 1.00 80.56 86 MET A CA 1
ATOM 682 C C . MET A 1 86 ? 9.054 0.578 -11.901 1.00 80.56 86 MET A C 1
ATOM 684 O O . MET A 1 86 ? 8.135 0.570 -11.087 1.00 80.56 86 MET A O 1
ATOM 688 N N . ALA A 1 87 ? 10.302 0.235 -11.574 1.00 83.81 87 ALA A N 1
ATOM 689 C CA . ALA A 1 87 ? 10.704 -0.167 -10.229 1.00 83.81 87 ALA A CA 1
ATOM 690 C C . ALA A 1 87 ? 10.373 0.876 -9.161 1.00 83.81 87 ALA A C 1
ATOM 692 O O . ALA A 1 87 ? 9.827 0.556 -8.107 1.00 83.81 87 ALA A O 1
ATOM 693 N N . ALA A 1 88 ? 10.735 2.135 -9.422 1.00 87.94 88 ALA A N 1
ATOM 694 C CA . ALA A 1 88 ? 10.508 3.229 -8.493 1.00 87.94 88 ALA A CA 1
ATOM 695 C C . ALA A 1 88 ? 9.008 3.466 -8.288 1.00 87.94 88 ALA A C 1
ATOM 697 O O . ALA A 1 88 ? 8.568 3.643 -7.154 1.00 87.94 88 ALA A O 1
ATOM 698 N N . ILE A 1 89 ? 8.224 3.415 -9.368 1.00 88.12 89 ILE A N 1
ATOM 699 C CA . ILE A 1 89 ? 6.760 3.507 -9.329 1.00 88.12 89 ILE A CA 1
ATOM 700 C C . ILE A 1 89 ? 6.184 2.384 -8.455 1.00 88.12 89 ILE A C 1
ATOM 702 O O . ILE A 1 89 ? 5.396 2.661 -7.549 1.00 88.12 89 ILE A O 1
ATOM 706 N N . GLU A 1 90 ? 6.606 1.139 -8.672 1.00 86.00 90 GLU A N 1
ATOM 707 C CA . GLU A 1 90 ? 6.124 -0.022 -7.920 1.00 86.00 90 GLU A CA 1
ATOM 708 C C . GLU A 1 90 ? 6.514 0.043 -6.434 1.00 86.00 90 GLU A C 1
ATOM 710 O O . GLU A 1 90 ? 5.664 -0.165 -5.571 1.00 86.00 90 GLU A O 1
ATOM 715 N N . LEU A 1 91 ? 7.755 0.429 -6.114 1.00 90.88 91 LEU A N 1
ATOM 716 C CA . LEU A 1 91 ? 8.231 0.582 -4.734 1.00 90.8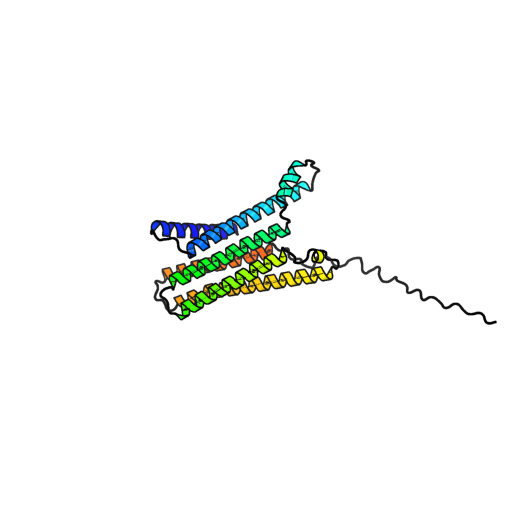8 91 LEU A CA 1
ATOM 717 C C . LEU A 1 91 ? 7.523 1.716 -3.985 1.00 90.88 91 LEU A C 1
ATOM 719 O O . LEU A 1 91 ? 7.112 1.528 -2.839 1.00 90.88 91 LEU A O 1
ATOM 723 N N . LEU A 1 92 ? 7.368 2.887 -4.614 1.00 91.69 92 LEU A N 1
ATOM 724 C CA . LEU A 1 92 ? 6.644 4.019 -4.023 1.00 91.69 92 LEU A CA 1
ATOM 725 C C . LEU A 1 92 ? 5.183 3.646 -3.759 1.00 91.69 92 LEU A C 1
ATOM 727 O O . LEU A 1 92 ? 4.631 3.989 -2.712 1.00 91.69 92 LEU A O 1
ATOM 731 N N . PHE A 1 93 ? 4.575 2.914 -4.692 1.00 87.44 93 PHE A N 1
ATOM 732 C CA . PHE A 1 93 ? 3.207 2.441 -4.557 1.00 87.44 93 PHE A CA 1
ATOM 733 C C . PHE A 1 93 ? 3.062 1.395 -3.447 1.00 87.44 93 PHE A C 1
ATOM 735 O O . PHE A 1 93 ? 2.201 1.547 -2.579 1.00 87.44 93 PHE A O 1
ATOM 742 N N . ALA A 1 94 ? 3.919 0.372 -3.425 1.00 89.25 94 ALA A N 1
ATOM 743 C CA . ALA A 1 94 ? 3.925 -0.645 -2.378 1.00 89.25 94 ALA A CA 1
ATOM 744 C C . ALA A 1 94 ? 4.107 -0.000 -0.996 1.00 89.25 94 ALA A C 1
ATOM 746 O O . ALA A 1 94 ? 3.338 -0.276 -0.073 1.00 89.25 94 ALA A O 1
ATOM 747 N N . ALA A 1 95 ? 5.058 0.931 -0.863 1.00 92.62 95 ALA A N 1
ATOM 748 C CA . ALA A 1 95 ? 5.274 1.678 0.372 1.00 92.62 95 ALA A CA 1
ATOM 749 C C . ALA A 1 95 ? 4.010 2.430 0.818 1.00 92.62 95 ALA A C 1
ATOM 751 O O . ALA A 1 95 ? 3.609 2.297 1.975 1.00 92.62 95 ALA A O 1
ATOM 752 N N . ALA A 1 96 ? 3.350 3.159 -0.088 1.00 91.25 96 ALA A N 1
ATOM 753 C CA . ALA A 1 96 ? 2.094 3.853 0.200 1.00 91.25 96 ALA A CA 1
ATOM 754 C C . ALA A 1 96 ? 1.009 2.877 0.706 1.00 91.25 96 ALA A C 1
ATOM 756 O O . ALA A 1 96 ? 0.459 3.044 1.798 1.00 91.25 96 ALA A O 1
ATOM 757 N N . VAL A 1 97 ? 0.781 1.778 -0.021 1.00 88.44 97 VAL A N 1
ATOM 758 C CA . VAL A 1 97 ? -0.208 0.749 0.339 1.00 88.44 97 VAL A CA 1
ATOM 759 C C . VAL A 1 97 ? 0.057 0.165 1.731 1.00 88.44 97 VAL A C 1
ATOM 761 O O . VAL A 1 97 ? -0.855 0.115 2.562 1.00 88.44 97 VAL A O 1
ATOM 764 N N . TYR A 1 98 ? 1.293 -0.232 2.043 1.00 93.50 98 TYR A N 1
ATOM 765 C CA . TYR A 1 98 ? 1.608 -0.792 3.360 1.00 93.50 98 TYR A CA 1
ATOM 766 C C . TYR A 1 98 ? 1.544 0.252 4.480 1.00 93.50 98 TYR A C 1
ATOM 768 O O . TYR A 1 98 ? 1.070 -0.065 5.573 1.00 93.50 98 TYR A O 1
ATOM 776 N N . LEU A 1 99 ? 1.928 1.505 4.225 1.00 93.69 99 LEU A N 1
ATOM 777 C CA . LEU A 1 99 ? 1.765 2.603 5.186 1.00 93.69 99 LEU A CA 1
ATOM 778 C C . LEU A 1 99 ? 0.295 2.864 5.516 1.00 93.69 99 LEU A C 1
ATOM 780 O O . LEU A 1 99 ? -0.046 3.071 6.685 1.00 93.69 99 LEU A O 1
ATOM 784 N N . LEU A 1 100 ? -0.593 2.772 4.526 1.00 90.31 100 LEU A N 1
ATOM 785 C CA . LEU A 1 100 ? -2.034 2.853 4.745 1.00 90.31 100 LEU A CA 1
ATOM 786 C C . LEU A 1 100 ? -2.543 1.694 5.623 1.00 90.31 100 LEU A C 1
ATOM 788 O O . LEU A 1 100 ? -3.329 1.923 6.554 1.00 90.31 100 LEU A O 1
ATOM 792 N N . LYS A 1 101 ? -2.063 0.463 5.387 1.00 90.75 101 LYS A N 1
ATOM 793 C CA . LYS A 1 101 ? -2.381 -0.707 6.231 1.00 90.75 101 LYS A CA 1
ATOM 794 C C . LYS A 1 101 ? -1.880 -0.506 7.666 1.00 90.75 101 LYS A C 1
ATOM 796 O O . LYS A 1 101 ? -2.643 -0.716 8.613 1.00 90.75 101 LYS A O 1
ATOM 801 N N . PHE A 1 102 ? -0.655 -0.010 7.851 1.00 93.56 102 PHE A N 1
ATOM 802 C CA . PHE A 1 102 ? -0.108 0.309 9.175 1.00 93.56 102 PHE A CA 1
ATOM 803 C C . PHE A 1 102 ? -0.873 1.425 9.882 1.00 93.56 102 PHE A C 1
ATOM 805 O O . PHE A 1 102 ? -1.175 1.285 11.067 1.00 93.56 102 PHE A O 1
ATOM 812 N N . SER A 1 103 ? -1.247 2.495 9.176 1.00 92.38 103 SER A N 1
ATOM 813 C CA . SER A 1 103 ? -2.086 3.565 9.731 1.00 92.38 103 SER A CA 1
ATOM 814 C C . SER A 1 103 ? -3.425 3.017 10.232 1.00 92.38 103 SER A C 1
ATOM 816 O O . SER A 1 103 ? -3.861 3.337 11.342 1.00 92.38 103 SER A O 1
ATOM 818 N N . THR A 1 104 ? -4.042 2.131 9.449 1.00 88.88 104 THR A N 1
ATOM 819 C CA . THR A 1 104 ? -5.314 1.485 9.784 1.00 88.88 104 THR A CA 1
ATOM 820 C C . THR A 1 104 ? -5.182 0.572 11.005 1.00 88.88 104 THR A C 1
ATOM 822 O O . THR A 1 104 ? -5.971 0.671 11.947 1.00 88.88 104 THR A O 1
ATOM 825 N N . LEU A 1 105 ? -4.149 -0.271 11.049 1.00 91.69 105 LEU A N 1
ATOM 826 C CA . LEU A 1 105 ? -3.869 -1.140 12.195 1.00 91.69 105 LEU A CA 1
ATOM 827 C C . LEU A 1 105 ? -3.519 -0.348 13.462 1.00 91.69 105 LEU A C 1
ATOM 829 O O . LEU A 1 105 ? -3.972 -0.707 14.551 1.00 91.69 105 LEU A O 1
ATOM 833 N N . ALA A 1 106 ? -2.765 0.745 13.334 1.00 91.50 106 ALA A N 1
ATOM 834 C CA . ALA A 1 106 ? -2.463 1.648 14.441 1.00 91.50 106 ALA A CA 1
ATOM 835 C C . ALA A 1 106 ? -3.741 2.303 14.985 1.00 91.50 106 ALA A C 1
ATOM 837 O O . ALA A 1 106 ? -3.968 2.280 16.195 1.00 91.50 106 ALA A O 1
ATOM 838 N N . LEU A 1 107 ? -4.620 2.783 14.098 1.00 87.81 107 LEU A N 1
ATOM 839 C CA . LEU A 1 107 ? -5.924 3.328 14.479 1.00 87.81 107 LEU A CA 1
ATOM 840 C C . LEU A 1 107 ? -6.777 2.286 15.220 1.00 87.81 107 LEU A C 1
ATOM 842 O O . LEU A 1 107 ? -7.426 2.611 16.212 1.00 87.81 107 LEU A O 1
ATOM 846 N N . PHE A 1 108 ? -6.768 1.023 14.782 1.00 86.88 108 PHE A N 1
ATOM 847 C CA . PHE A 1 108 ? -7.487 -0.039 15.489 1.00 86.88 108 PHE A CA 1
ATOM 848 C C . PHE A 1 108 ? -6.906 -0.352 16.849 1.00 86.88 108 PHE A C 1
ATOM 850 O O . PHE A 1 108 ? -7.651 -0.534 17.811 1.00 86.88 108 PHE A O 1
ATOM 857 N N . ARG A 1 109 ? -5.582 -0.405 16.945 1.00 89.62 109 ARG A N 1
ATOM 858 C CA . ARG A 1 109 ? -4.910 -0.627 18.219 1.00 89.62 109 ARG A CA 1
ATOM 859 C C . ARG A 1 109 ? -5.257 0.470 19.227 1.00 89.62 109 ARG A C 1
ATOM 861 O O . ARG A 1 109 ? -5.424 0.165 20.405 1.00 89.62 109 ARG A O 1
ATOM 868 N N . GLU A 1 110 ? -5.408 1.708 18.763 1.00 87.19 110 GLU A N 1
ATOM 869 C CA . GLU A 1 110 ? -5.876 2.839 19.568 1.00 87.19 110 GLU A CA 1
ATOM 870 C C . GLU A 1 110 ? -7.357 2.697 19.942 1.00 87.19 110 GLU A C 1
ATOM 872 O O . GLU A 1 110 ? -7.705 2.809 21.117 1.00 87.19 110 GLU A O 1
ATOM 877 N N . LEU A 1 111 ? -8.233 2.382 18.984 1.00 84.38 111 LEU A N 1
ATOM 878 C CA . LEU A 1 111 ? -9.674 2.268 19.232 1.00 84.38 111 LEU A CA 1
ATOM 879 C C . LEU A 1 111 ? -10.024 1.112 20.184 1.00 84.38 111 LEU A C 1
ATOM 881 O O . LEU A 1 111 ? -10.918 1.239 21.020 1.00 84.38 111 LEU A O 1
ATOM 885 N N . PHE A 1 112 ? -9.301 -0.002 20.077 1.00 83.88 112 PHE A N 1
ATOM 886 C CA . PHE A 1 112 ? -9.499 -1.214 20.873 1.00 83.88 112 PHE A CA 1
ATOM 887 C C . PHE A 1 112 ? -8.467 -1.355 22.004 1.00 83.88 112 PHE A C 1
ATOM 889 O O . PHE A 1 112 ? -8.272 -2.445 22.551 1.00 83.88 112 PHE A O 1
ATOM 896 N N . CYS A 1 113 ? -7.807 -0.264 22.408 1.00 79.69 113 CYS A N 1
ATOM 897 C CA . CYS A 1 113 ? -6.813 -0.305 23.485 1.00 79.69 113 CYS A CA 1
ATOM 898 C C . CYS A 1 113 ? -7.406 -0.784 24.827 1.00 79.69 113 CYS A C 1
ATOM 900 O O . CYS A 1 113 ? -6.706 -1.418 25.622 1.00 79.69 113 CYS A O 1
ATOM 902 N N . HIS A 1 114 ? -8.706 -0.567 25.043 1.00 81.62 114 HIS A N 1
ATOM 903 C CA . HIS A 1 114 ? -9.455 -1.017 26.222 1.00 81.62 114 HIS A CA 1
ATOM 904 C C . HIS A 1 114 ? -10.131 -2.387 26.051 1.00 81.62 114 HIS A C 1
ATOM 906 O O . HIS A 1 114 ? -10.778 -2.877 26.974 1.00 81.62 114 HIS A O 1
ATOM 912 N N . THR A 1 115 ? -10.004 -3.019 24.884 1.00 78.50 115 THR A N 1
ATOM 913 C CA . THR A 1 115 ? -10.657 -4.298 24.581 1.00 78.50 115 THR A CA 1
ATOM 914 C C . THR A 1 115 ? -9.891 -5.481 25.180 1.00 78.50 115 THR A C 1
ATOM 916 O O . THR A 1 115 ? -8.742 -5.371 25.619 1.00 78.50 115 THR A O 1
ATOM 919 N N . SER A 1 116 ? -10.562 -6.632 25.213 1.00 82.38 116 SER A N 1
ATOM 920 C CA . SER A 1 116 ? -10.070 -7.905 25.728 1.00 82.38 116 SER A CA 1
ATOM 921 C C . SER A 1 116 ? -8.707 -8.316 25.135 1.00 82.38 116 SER A C 1
ATOM 923 O O . SER A 1 116 ? -8.378 -8.044 23.979 1.00 82.38 116 SER A O 1
ATOM 925 N N . ALA A 1 117 ? -7.905 -9.030 25.933 1.00 87.88 117 ALA A N 1
ATOM 926 C CA . ALA A 1 117 ? -6.588 -9.542 25.543 1.00 87.88 117 ALA A CA 1
ATOM 927 C C . ALA A 1 117 ? -6.518 -10.301 24.191 1.00 87.88 117 ALA A C 1
ATOM 929 O O . ALA A 1 117 ? -5.501 -10.151 23.506 1.00 87.88 117 ALA A O 1
ATOM 930 N N . PRO A 1 118 ? -7.515 -11.109 23.756 1.00 87.94 118 PRO A N 1
ATOM 931 C CA . PRO A 1 118 ? -7.447 -11.775 22.452 1.00 87.94 118 PRO A CA 1
ATOM 932 C C . PRO A 1 118 ? -7.477 -10.796 21.271 1.00 87.94 118 PRO A C 1
ATOM 934 O O . PRO A 1 118 ? -6.730 -10.991 20.316 1.00 87.94 118 PRO A O 1
ATOM 937 N N . ALA A 1 119 ? -8.251 -9.709 21.347 1.00 86.25 119 ALA A N 1
ATOM 938 C CA . ALA A 1 119 ? -8.319 -8.705 20.282 1.00 86.25 119 ALA A CA 1
ATOM 939 C C . ALA A 1 119 ? -6.953 -8.050 20.030 1.00 86.25 119 ALA A C 1
ATOM 941 O O . ALA A 1 119 ? -6.523 -7.901 18.885 1.00 86.25 119 ALA A O 1
ATOM 942 N N . LYS A 1 120 ? -6.236 -7.734 21.115 1.00 88.81 120 LYS A N 1
ATOM 943 C CA . LYS A 1 120 ? -4.877 -7.183 21.050 1.00 88.81 120 LYS A CA 1
ATOM 944 C C . LYS A 1 120 ? -3.909 -8.155 20.381 1.00 88.81 120 LYS A C 1
ATOM 946 O O . LYS A 1 120 ? -3.131 -7.733 19.536 1.00 88.81 120 LYS A O 1
ATOM 951 N N . ARG A 1 121 ? -3.985 -9.451 20.712 1.00 91.44 121 ARG A N 1
ATOM 952 C CA . ARG A 1 121 ? -3.147 -10.488 20.084 1.00 91.44 121 ARG A CA 1
ATOM 953 C C . ARG A 1 121 ? -3.388 -10.594 18.580 1.00 91.44 121 ARG A C 1
ATOM 955 O O . ARG A 1 121 ? -2.419 -10.638 17.831 1.00 91.44 121 ARG A O 1
ATOM 962 N N . VAL A 1 122 ? -4.648 -10.571 18.142 1.00 91.94 122 VAL A N 1
ATOM 963 C CA . VAL A 1 122 ? -4.996 -10.619 16.711 1.00 91.94 122 VAL A CA 1
ATOM 964 C C . VAL A 1 122 ? -4.470 -9.386 15.968 1.00 91.94 122 VAL A C 1
ATOM 966 O O . VAL A 1 122 ? -3.850 -9.532 14.920 1.00 91.94 122 VAL A O 1
ATOM 969 N N . LEU A 1 123 ? -4.642 -8.180 16.521 1.00 91.31 123 LEU A N 1
ATOM 970 C CA . LEU A 1 123 ? -4.118 -6.951 15.909 1.00 91.31 123 LEU A CA 1
ATOM 971 C C . LEU A 1 123 ? -2.586 -6.950 15.822 1.00 91.31 123 LEU A C 1
ATOM 973 O O . LEU A 1 123 ? -2.033 -6.576 14.789 1.00 91.31 123 LEU A O 1
ATOM 977 N N . THR A 1 124 ? -1.895 -7.411 16.869 1.00 92.25 124 THR A N 1
ATOM 978 C CA . THR A 1 124 ? -0.433 -7.561 16.843 1.00 92.25 124 THR A CA 1
ATOM 979 C C . THR A 1 124 ? -0.003 -8.572 15.781 1.00 92.25 124 THR A C 1
ATOM 981 O O . THR A 1 124 ? 0.907 -8.285 15.005 1.00 92.25 124 THR A O 1
ATOM 984 N N . PHE A 1 125 ? -0.680 -9.719 15.687 1.00 94.44 125 PHE A N 1
ATOM 985 C CA . PHE A 1 125 ? -0.398 -10.723 14.662 1.00 94.44 125 PHE A CA 1
ATOM 986 C C . PHE A 1 125 ? -0.569 -10.159 13.244 1.00 94.44 125 PHE A C 1
ATOM 988 O O . PHE A 1 125 ? 0.332 -10.304 12.423 1.00 94.44 125 PHE A O 1
ATOM 995 N N . LEU A 1 126 ? -1.662 -9.438 12.973 1.00 94.06 126 LEU A N 1
ATOM 996 C CA . LEU A 1 126 ? -1.887 -8.793 11.673 1.00 94.06 126 LEU A CA 1
ATOM 997 C C . LEU A 1 126 ? -0.836 -7.731 11.363 1.00 94.06 126 LEU A C 1
ATOM 999 O O . LEU A 1 126 ? -0.414 -7.617 10.216 1.00 94.06 126 LEU A O 1
ATOM 1003 N N . SER A 1 127 ? -0.381 -6.977 12.367 1.00 93.88 127 SER A N 1
ATOM 1004 C CA . SER A 1 127 ? 0.706 -6.014 12.170 1.00 93.88 127 SER A CA 1
ATOM 1005 C C . SER A 1 127 ? 2.012 -6.697 11.773 1.00 93.88 127 SER A C 1
ATOM 1007 O O . SER A 1 127 ? 2.656 -6.250 10.830 1.00 93.88 127 SER A O 1
ATOM 1009 N N . TYR A 1 128 ? 2.354 -7.822 12.407 1.00 95.50 128 TYR A N 1
ATOM 1010 C CA . TYR A 1 128 ? 3.535 -8.601 12.043 1.00 95.50 128 TYR A CA 1
ATOM 1011 C C . TYR A 1 128 ? 3.401 -9.205 10.642 1.00 95.50 128 TYR A C 1
ATOM 1013 O O . TYR A 1 128 ? 4.306 -9.067 9.826 1.00 95.50 128 TYR A O 1
ATOM 1021 N N . LEU A 1 129 ? 2.243 -9.793 10.330 1.00 94.00 129 LEU A N 1
ATOM 1022 C CA . LEU A 1 129 ? 1.960 -10.334 9.002 1.00 94.00 129 LEU A CA 1
ATOM 1023 C C . LEU A 1 129 ? 2.058 -9.249 7.918 1.00 94.00 129 LEU A C 1
ATOM 1025 O O . LEU A 1 129 ? 2.637 -9.491 6.866 1.00 94.00 129 LEU A O 1
ATOM 1029 N N . THR A 1 130 ? 1.575 -8.036 8.202 1.00 94.31 130 THR A N 1
ATOM 1030 C CA . THR A 1 130 ? 1.688 -6.885 7.290 1.00 94.31 130 THR A CA 1
ATOM 1031 C C . THR A 1 130 ? 3.146 -6.497 7.051 1.00 94.31 130 THR A C 1
ATOM 1033 O O . THR A 1 130 ? 3.508 -6.234 5.910 1.00 94.31 130 THR A O 1
ATOM 1036 N N . VAL A 1 131 ? 3.999 -6.503 8.085 1.00 95.50 131 VAL A N 1
ATOM 1037 C CA . VAL A 1 131 ? 5.450 -6.279 7.920 1.00 95.50 131 VAL A CA 1
ATOM 1038 C C . VAL A 1 131 ? 6.059 -7.355 7.028 1.00 95.50 131 VAL A C 1
ATOM 1040 O O . VAL A 1 131 ? 6.794 -7.020 6.105 1.00 95.50 131 VAL A O 1
ATOM 1043 N N . VAL A 1 132 ? 5.730 -8.628 7.260 1.00 94.81 132 VAL A N 1
ATOM 1044 C CA . VAL A 1 132 ? 6.251 -9.741 6.453 1.00 94.81 132 VAL A CA 1
ATOM 1045 C C . VAL A 1 132 ? 5.834 -9.589 4.989 1.00 94.81 132 VAL A C 1
ATOM 1047 O O . VAL A 1 132 ? 6.699 -9.624 4.116 1.00 94.81 132 VAL A O 1
ATOM 1050 N N . CYS A 1 133 ? 4.554 -9.327 4.710 1.00 92.81 133 CYS A N 1
ATOM 1051 C CA . CYS A 1 133 ? 4.069 -9.071 3.350 1.00 92.81 133 CYS A CA 1
ATOM 1052 C C . CYS A 1 133 ? 4.757 -7.855 2.714 1.00 92.81 133 CYS A C 1
ATOM 1054 O O . CYS A 1 133 ? 5.205 -7.948 1.576 1.00 92.81 133 CYS A O 1
ATOM 1056 N N . ALA A 1 134 ? 4.925 -6.758 3.461 1.00 92.75 134 ALA A N 1
ATOM 1057 C CA . ALA A 1 134 ? 5.616 -5.565 2.981 1.00 92.75 134 ALA A CA 1
ATOM 1058 C C . ALA A 1 134 ? 7.069 -5.852 2.598 1.00 92.75 134 ALA A C 1
ATOM 1060 O O . ALA A 1 134 ? 7.512 -5.479 1.513 1.00 92.75 134 ALA A O 1
ATOM 1061 N N . THR A 1 135 ? 7.803 -6.558 3.461 1.00 92.81 135 THR A N 1
ATOM 1062 C CA . THR A 1 135 ? 9.185 -6.955 3.171 1.00 92.81 135 THR A CA 1
ATOM 1063 C C . THR A 1 135 ? 9.257 -7.891 1.972 1.00 92.81 135 THR A C 1
ATOM 1065 O O . THR A 1 135 ? 10.071 -7.657 1.090 1.00 92.81 135 THR A O 1
ATOM 1068 N N . ALA A 1 136 ? 8.369 -8.886 1.875 1.00 90.56 136 ALA A N 1
ATOM 1069 C CA . ALA A 1 136 ? 8.329 -9.805 0.743 1.00 90.56 136 ALA A CA 1
ATOM 1070 C C . ALA A 1 136 ? 8.018 -9.085 -0.579 1.00 90.56 136 ALA A C 1
ATOM 1072 O O . ALA A 1 136 ? 8.680 -9.352 -1.578 1.00 90.56 136 ALA A O 1
ATOM 1073 N N . SER A 1 137 ? 7.070 -8.142 -0.578 1.00 89.31 137 SER A N 1
ATOM 1074 C CA . SER A 1 137 ? 6.733 -7.331 -1.753 1.00 89.31 137 SER A CA 1
ATOM 1075 C C . SER A 1 137 ? 7.916 -6.465 -2.187 1.00 89.31 137 SER A C 1
ATOM 1077 O O . SER A 1 137 ? 8.338 -6.559 -3.335 1.00 89.31 137 SER A O 1
ATOM 1079 N N . VAL A 1 138 ? 8.522 -5.707 -1.266 1.00 90.38 138 VAL A N 1
ATOM 1080 C CA . VAL A 1 138 ? 9.686 -4.854 -1.567 1.00 90.38 138 VAL A CA 1
ATOM 1081 C C . VAL A 1 138 ? 10.873 -5.683 -2.052 1.00 90.38 138 VAL A C 1
ATOM 1083 O O . VAL A 1 138 ? 11.503 -5.334 -3.048 1.00 90.38 138 VAL A O 1
ATOM 1086 N N . THR A 1 139 ? 11.177 -6.795 -1.381 1.00 88.69 139 THR A N 1
ATOM 1087 C CA . THR A 1 139 ? 12.242 -7.709 -1.801 1.00 88.69 139 THR A CA 1
ATOM 1088 C C . THR A 1 139 ? 11.944 -8.296 -3.179 1.00 88.69 139 THR A C 1
ATOM 1090 O O . THR A 1 139 ? 12.838 -8.320 -4.019 1.00 88.69 139 THR A O 1
ATOM 1093 N N . GLY A 1 140 ? 10.700 -8.699 -3.451 1.00 85.25 140 GLY A N 1
ATOM 1094 C CA . GLY A 1 140 ? 10.271 -9.195 -4.760 1.00 85.25 140 GLY A CA 1
ATOM 1095 C C . GLY A 1 140 ? 10.484 -8.172 -5.876 1.00 85.25 140 GLY A C 1
ATOM 1096 O O . GLY A 1 140 ? 11.117 -8.494 -6.880 1.00 85.25 140 GLY A O 1
ATOM 1097 N N . THR A 1 141 ? 10.045 -6.928 -5.676 1.00 83.69 141 THR A N 1
ATOM 1098 C CA . THR A 1 141 ? 10.262 -5.839 -6.639 1.00 83.69 141 THR A CA 1
ATOM 1099 C C . THR A 1 141 ? 11.755 -5.555 -6.833 1.00 83.69 141 THR A C 1
ATOM 1101 O O . THR A 1 141 ? 12.213 -5.405 -7.962 1.00 83.69 141 THR A O 1
ATOM 1104 N N . LEU A 1 142 ? 12.558 -5.546 -5.762 1.00 84.81 142 LEU A N 1
ATOM 1105 C CA . LEU A 1 142 ? 14.009 -5.353 -5.876 1.00 84.81 142 LEU A CA 1
ATOM 1106 C C . LEU A 1 142 ? 14.690 -6.472 -6.676 1.00 84.81 142 LEU A C 1
ATOM 1108 O O . LEU A 1 142 ? 15.571 -6.171 -7.478 1.00 84.81 142 LEU A O 1
ATOM 1112 N N . TYR A 1 143 ? 14.266 -7.729 -6.515 1.00 83.31 143 TYR A N 1
ATOM 1113 C CA . TYR A 1 143 ? 14.798 -8.862 -7.285 1.00 83.31 143 TYR A CA 1
ATOM 1114 C C . TYR A 1 143 ? 14.508 -8.765 -8.787 1.00 83.31 143 TYR A C 1
ATOM 1116 O O . TYR A 1 143 ? 15.336 -9.188 -9.591 1.00 83.31 143 TYR A O 1
ATOM 1124 N N . ILE A 1 144 ? 13.356 -8.207 -9.170 1.00 76.31 144 ILE A N 1
ATOM 1125 C CA . ILE A 1 144 ? 12.991 -8.003 -10.582 1.00 76.31 144 ILE A CA 1
ATOM 1126 C C . ILE A 1 144 ? 13.876 -6.919 -11.220 1.00 76.31 144 ILE A C 1
ATOM 1128 O O . ILE A 1 144 ? 14.196 -6.972 -12.407 1.00 76.31 144 ILE A O 1
ATOM 1132 N N . VAL A 1 145 ? 14.281 -5.924 -10.431 1.00 75.69 145 VAL A N 1
ATOM 1133 C CA . VAL A 1 145 ? 14.907 -4.691 -10.931 1.00 75.69 145 VAL A CA 1
ATOM 1134 C C . VAL A 1 145 ? 16.428 -4.760 -10.880 1.00 75.69 145 VAL A C 1
ATOM 1136 O O . VAL A 1 145 ? 17.095 -4.237 -11.773 1.00 75.69 145 VAL A O 1
ATOM 1139 N N . LEU A 1 146 ? 16.981 -5.398 -9.848 1.00 75.56 146 LEU A N 1
ATOM 1140 C CA . LEU A 1 146 ? 18.400 -5.710 -9.729 1.00 75.56 146 LEU A CA 1
ATOM 1141 C C . LEU A 1 146 ? 18.576 -7.212 -9.979 1.00 75.56 146 LEU A C 1
ATOM 1143 O O . LEU A 1 146 ? 18.606 -7.985 -9.015 1.00 75.56 146 LEU A O 1
ATOM 1147 N N . PRO A 1 147 ? 18.694 -7.655 -11.246 1.00 66.38 147 PRO A N 1
ATOM 1148 C CA . PRO A 1 147 ? 19.044 -9.039 -11.511 1.00 66.38 147 PRO A CA 1
ATOM 1149 C C . PRO A 1 147 ? 20.378 -9.338 -10.818 1.00 66.38 147 PRO A C 1
ATOM 1151 O O . PRO A 1 147 ? 21.360 -8.619 -10.997 1.00 66.38 147 PRO A O 1
ATOM 1154 N N . ALA A 1 148 ? 20.404 -10.399 -10.008 1.00 63.66 148 ALA A N 1
ATOM 1155 C CA . ALA A 1 148 ? 21.576 -10.790 -9.220 1.00 63.66 148 ALA A CA 1
ATOM 1156 C C . ALA A 1 148 ? 22.810 -11.110 -10.085 1.00 63.66 148 ALA A C 1
ATOM 1158 O O . ALA A 1 148 ? 23.926 -11.142 -9.574 1.00 63.66 148 ALA A O 1
ATOM 1159 N N . ASP A 1 149 ? 22.610 -11.327 -11.386 1.00 65.06 149 ASP A N 1
ATOM 1160 C CA . ASP A 1 149 ? 23.672 -11.538 -12.353 1.00 65.06 149 ASP A CA 1
ATOM 1161 C C . ASP A 1 149 ? 23.328 -10.824 -13.677 1.00 65.06 149 ASP A C 1
ATOM 1163 O O . ASP A 1 149 ? 22.356 -11.196 -14.344 1.00 65.06 149 ASP A O 1
ATOM 1167 N N . PRO A 1 150 ? 24.093 -9.801 -14.092 1.00 61.50 150 PRO A N 1
ATOM 1168 C CA . PRO A 1 150 ? 23.883 -9.133 -15.374 1.00 61.50 150 PRO A CA 1
ATOM 1169 C C . PRO A 1 150 ? 24.144 -10.061 -16.572 1.00 61.50 150 PRO A C 1
ATOM 1171 O O . PRO A 1 150 ? 23.596 -9.817 -17.647 1.00 61.50 150 PRO A O 1
ATOM 1174 N N . ALA A 1 151 ? 24.911 -11.149 -16.408 1.00 60.47 151 ALA A N 1
ATOM 1175 C CA . ALA A 1 151 ? 25.131 -12.138 -17.468 1.00 60.47 151 ALA A CA 1
ATOM 1176 C C . ALA A 1 151 ? 23.866 -12.956 -17.777 1.00 60.47 151 ALA A C 1
ATOM 1178 O O . ALA A 1 151 ? 23.687 -13.439 -18.896 1.00 60.47 151 ALA A O 1
ATOM 1179 N N . LEU A 1 152 ? 22.950 -13.064 -16.809 1.00 55.72 152 LEU A N 1
ATOM 1180 C CA . LEU A 1 152 ? 21.636 -13.667 -17.003 1.00 55.72 152 LEU A CA 1
ATOM 1181 C C . LEU A 1 152 ? 20.685 -12.740 -17.780 1.00 55.72 152 LEU A C 1
ATOM 1183 O O . LEU A 1 152 ? 19.672 -13.226 -18.272 1.00 55.72 152 LEU A O 1
ATOM 1187 N N . ASP A 1 153 ? 20.967 -11.445 -17.944 1.00 58.44 153 ASP A N 1
ATOM 1188 C CA . ASP A 1 153 ? 20.071 -10.499 -18.635 1.00 58.44 153 ASP A CA 1
ATOM 1189 C C . ASP A 1 153 ? 20.211 -10.524 -20.174 1.00 58.44 153 ASP A C 1
ATOM 1191 O O . ASP A 1 153 ? 19.504 -9.811 -20.887 1.00 58.44 153 ASP A O 1
ATOM 1195 N N . HIS A 1 154 ? 21.086 -11.382 -20.712 1.00 57.97 154 HIS A N 1
ATOM 1196 C CA . HIS A 1 154 ? 21.182 -11.666 -22.143 1.00 57.97 154 HIS A CA 1
ATOM 1197 C C . HIS A 1 154 ? 20.446 -12.967 -22.485 1.00 57.97 154 HIS A C 1
ATOM 1199 O O . HIS A 1 154 ? 20.980 -14.057 -22.268 1.00 57.97 154 HIS A O 1
ATOM 1205 N N . PRO A 1 155 ? 19.212 -12.893 -23.021 1.00 54.72 155 PRO A N 1
ATOM 1206 C CA . PRO A 1 155 ? 18.491 -14.082 -23.437 1.00 54.72 155 PRO A CA 1
ATOM 1207 C C . PRO A 1 155 ? 19.149 -14.643 -24.700 1.00 54.72 155 PRO A C 1
ATOM 1209 O O . PRO A 1 155 ? 18.834 -14.241 -25.815 1.00 54.72 155 PRO A O 1
ATOM 1212 N N . ALA A 1 156 ? 20.060 -15.601 -24.536 1.00 56.44 156 ALA A N 1
ATOM 1213 C CA . ALA A 1 156 ? 20.616 -16.344 -25.665 1.00 56.44 156 ALA A CA 1
ATOM 1214 C C . ALA A 1 156 ? 19.565 -17.256 -26.334 1.00 56.44 156 ALA A C 1
ATOM 1216 O O . ALA A 1 156 ? 19.775 -17.703 -27.455 1.00 56.44 156 ALA A O 1
ATOM 1217 N N . ASN A 1 157 ? 18.430 -17.529 -25.668 1.00 63.31 157 ASN A N 1
ATOM 1218 C CA . ASN A 1 157 ? 17.387 -18.437 -26.147 1.00 63.31 157 ASN A CA 1
ATOM 1219 C C . ASN A 1 157 ? 15.970 -17.933 -25.825 1.00 63.31 157 ASN A C 1
ATOM 1221 O O . ASN A 1 157 ? 15.643 -17.669 -24.669 1.00 63.31 157 ASN A O 1
ATOM 1225 N N . SER A 1 158 ? 15.088 -17.928 -26.831 1.00 63.25 158 SER A N 1
ATOM 1226 C CA . SER A 1 158 ? 13.667 -17.545 -26.726 1.00 63.25 158 SER A CA 1
ATOM 1227 C C . SER A 1 158 ? 12.872 -18.338 -25.678 1.00 63.25 158 SER A C 1
ATOM 1229 O O . SER A 1 158 ? 11.952 -17.803 -25.062 1.00 63.25 158 SER A O 1
ATOM 1231 N N . ARG A 1 159 ? 13.259 -19.594 -25.405 1.00 66.25 159 ARG A N 1
ATOM 1232 C CA . ARG A 1 159 ? 12.652 -20.422 -24.345 1.00 66.25 159 ARG A CA 1
ATOM 1233 C C . ARG A 1 159 ? 12.907 -19.881 -22.935 1.00 66.25 159 ARG A C 1
ATOM 1235 O O . ARG A 1 159 ? 12.019 -19.953 -22.095 1.00 66.25 159 ARG A O 1
ATOM 1242 N N . GLN A 1 160 ? 14.083 -19.305 -22.676 1.00 68.25 160 GLN A N 1
ATOM 1243 C CA . GLN A 1 160 ? 14.400 -18.743 -21.357 1.00 68.25 160 GLN A CA 1
ATOM 1244 C C . GLN A 1 160 ? 13.624 -17.450 -21.084 1.00 68.25 160 GLN A C 1
ATOM 1246 O O . GLN A 1 160 ? 13.300 -17.166 -19.933 1.00 68.25 160 GLN A O 1
ATOM 1251 N N . THR A 1 161 ? 13.288 -16.690 -22.129 1.00 66.44 161 THR A N 1
ATOM 1252 C CA . THR A 1 161 ? 12.456 -15.486 -22.014 1.00 66.44 161 THR A CA 1
ATOM 1253 C C . THR A 1 161 ? 11.016 -15.842 -21.634 1.00 66.44 161 THR A C 1
ATOM 1255 O O . THR A 1 161 ? 10.467 -15.235 -20.719 1.00 66.44 161 THR A O 1
ATOM 1258 N N . ALA A 1 162 ? 10.430 -16.869 -22.264 1.00 68.88 162 ALA A N 1
ATOM 1259 C CA . ALA A 1 162 ? 9.069 -17.322 -21.957 1.00 68.88 162 ALA A CA 1
ATOM 1260 C C . ALA A 1 162 ? 8.929 -17.835 -20.509 1.00 68.88 162 ALA A C 1
ATOM 1262 O O . ALA A 1 162 ? 7.993 -17.456 -19.803 1.00 68.88 162 ALA A O 1
ATOM 1263 N N . ASP A 1 163 ? 9.901 -18.622 -20.034 1.00 74.75 163 ASP A N 1
ATOM 1264 C CA . ASP A 1 163 ? 9.910 -19.127 -18.654 1.00 74.75 163 ASP A CA 1
ATOM 1265 C C . ASP A 1 163 ? 10.023 -18.005 -17.609 1.00 74.75 163 ASP A C 1
ATOM 1267 O O . ASP A 1 163 ? 9.480 -18.129 -16.509 1.00 74.75 163 ASP A O 1
ATOM 1271 N N . ARG A 1 164 ? 10.718 -16.904 -17.927 1.00 68.25 164 ARG A N 1
ATOM 1272 C CA . ARG A 1 164 ? 10.827 -15.737 -17.033 1.00 68.25 164 ARG A CA 1
ATOM 1273 C C . ARG A 1 164 ? 9.526 -14.963 -16.943 1.00 68.25 164 ARG A C 1
ATOM 1275 O O . ARG A 1 164 ? 9.038 -14.760 -15.838 1.00 68.25 164 ARG A O 1
ATOM 1282 N N . VAL A 1 165 ? 8.924 -14.632 -18.085 1.00 71.19 165 VAL A N 1
ATOM 1283 C CA . VAL A 1 165 ? 7.629 -13.932 -18.127 1.00 71.19 165 VAL A CA 1
ATOM 1284 C C . VAL A 1 165 ? 6.566 -14.715 -17.351 1.00 71.19 165 VAL A C 1
ATOM 1286 O O . VAL A 1 165 ? 5.790 -14.134 -16.592 1.00 71.19 165 VAL A O 1
ATOM 1289 N N . HIS A 1 166 ? 6.567 -16.047 -17.472 1.00 74.00 166 HIS A N 1
ATOM 1290 C CA . HIS A 1 166 ? 5.655 -16.891 -16.707 1.00 74.00 166 HIS A CA 1
ATOM 1291 C C . HIS A 1 166 ? 5.918 -16.823 -15.193 1.00 74.00 166 HIS A C 1
ATOM 1293 O O . HIS A 1 166 ? 4.980 -16.639 -14.416 1.00 74.00 166 HIS A O 1
ATOM 1299 N N . LYS A 1 167 ? 7.181 -16.926 -14.756 1.00 76.00 167 LYS A N 1
ATOM 1300 C CA . LYS A 1 167 ? 7.548 -16.833 -13.331 1.00 76.00 167 LYS A CA 1
ATOM 1301 C C . LYS A 1 167 ? 7.210 -15.470 -12.727 1.00 76.00 167 LYS A C 1
ATOM 1303 O O . LYS A 1 167 ? 6.674 -15.428 -11.620 1.00 76.00 167 LYS A O 1
ATOM 1308 N N . ASP A 1 168 ? 7.455 -14.390 -13.460 1.00 74.19 168 ASP A N 1
ATOM 1309 C CA . ASP A 1 168 ? 7.155 -13.027 -13.015 1.00 74.19 168 ASP A CA 1
ATOM 1310 C C . ASP A 1 168 ? 5.641 -12.816 -12.874 1.00 74.19 168 ASP A C 1
ATOM 1312 O O . ASP A 1 168 ? 5.172 -12.278 -11.868 1.00 74.19 168 ASP A O 1
ATOM 1316 N N . SER A 1 169 ? 4.857 -13.333 -13.827 1.00 75.19 169 SER A N 1
ATOM 1317 C CA . SER A 1 169 ? 3.391 -13.302 -13.774 1.00 75.19 169 SER A CA 1
ATOM 1318 C C . SER A 1 169 ? 2.836 -14.070 -12.568 1.00 75.19 169 SER A C 1
ATOM 1320 O O . SER A 1 169 ? 1.981 -13.555 -11.841 1.00 75.19 169 SER A O 1
ATOM 1322 N N . VAL A 1 170 ? 3.355 -15.275 -12.305 1.00 79.12 170 VAL A N 1
ATOM 1323 C CA . VAL A 1 170 ? 2.937 -16.089 -11.153 1.00 79.12 170 VAL A CA 1
ATOM 1324 C C . VAL A 1 170 ? 3.296 -15.397 -9.838 1.00 79.12 170 VAL A C 1
ATOM 1326 O O . VAL A 1 170 ? 2.452 -15.323 -8.944 1.00 79.12 170 VAL A O 1
ATOM 1329 N N . ASN A 1 171 ? 4.505 -14.842 -9.721 1.00 79.25 171 ASN A N 1
ATOM 1330 C CA . ASN A 1 171 ? 4.933 -14.120 -8.523 1.00 79.25 171 ASN A CA 1
ATOM 1331 C C . ASN A 1 171 ? 4.056 -12.884 -8.258 1.00 79.25 171 ASN A C 1
ATOM 1333 O O . ASN A 1 171 ? 3.601 -12.670 -7.132 1.00 79.25 171 ASN A O 1
ATOM 1337 N N . GLY A 1 172 ? 3.739 -12.116 -9.307 1.00 78.56 172 GLY A N 1
ATOM 1338 C CA . GLY A 1 172 ? 2.816 -10.984 -9.217 1.00 78.56 172 GLY A CA 1
ATOM 1339 C C . GLY A 1 172 ? 1.419 -11.399 -8.746 1.00 78.56 172 GLY A C 1
ATOM 1340 O O . GLY A 1 172 ? 0.846 -10.759 -7.863 1.00 78.56 172 GLY A O 1
ATOM 1341 N N . MET A 1 173 ? 0.891 -12.512 -9.265 1.00 80.12 173 MET A N 1
ATOM 1342 C CA . MET A 1 173 ? -0.422 -13.028 -8.870 1.00 80.12 173 MET A CA 1
ATOM 1343 C C . MET A 1 173 ? -0.455 -13.503 -7.411 1.00 80.12 173 MET A C 1
ATOM 1345 O O . MET A 1 173 ? -1.437 -13.257 -6.708 1.00 80.12 173 MET A O 1
ATOM 1349 N N . VAL A 1 174 ? 0.609 -14.154 -6.935 1.00 83.69 174 VAL A N 1
ATOM 1350 C CA . VAL A 1 174 ? 0.721 -14.587 -5.533 1.00 83.69 174 VAL A CA 1
ATOM 1351 C C . VAL A 1 174 ? 0.793 -13.382 -4.599 1.00 83.69 174 VAL A C 1
ATOM 1353 O O . VAL A 1 174 ? 0.049 -13.332 -3.619 1.00 83.69 174 VAL A O 1
ATOM 1356 N N . ASN A 1 175 ? 1.622 -12.385 -4.922 1.00 83.00 175 ASN A N 1
ATOM 1357 C CA . ASN A 1 175 ? 1.703 -11.150 -4.140 1.00 83.00 175 ASN A CA 1
ATOM 1358 C C . ASN A 1 175 ? 0.347 -10.442 -4.078 1.00 83.00 175 ASN A C 1
ATOM 1360 O O . ASN A 1 175 ? -0.090 -10.052 -2.996 1.00 83.00 175 ASN A O 1
ATOM 1364 N N . PHE A 1 176 ? -0.360 -10.365 -5.206 1.00 81.62 176 PHE A N 1
ATOM 1365 C CA . PHE A 1 176 ? -1.711 -9.814 -5.270 1.00 81.62 176 PHE A CA 1
ATOM 1366 C C . PHE A 1 176 ? -2.703 -10.576 -4.380 1.00 81.62 176 PHE A C 1
ATOM 1368 O O . PHE A 1 176 ? -3.434 -9.963 -3.601 1.00 81.62 176 PHE A O 1
ATOM 1375 N N . ALA A 1 177 ? -2.722 -11.908 -4.463 1.00 84.75 177 ALA A N 1
ATOM 1376 C CA . ALA A 1 177 ? -3.621 -12.728 -3.658 1.00 84.75 177 ALA A CA 1
ATOM 1377 C C . ALA A 1 177 ? -3.346 -12.556 -2.156 1.00 84.75 177 ALA A C 1
ATOM 1379 O O . ALA A 1 177 ? -4.281 -12.375 -1.375 1.00 84.75 177 ALA A O 1
ATOM 1380 N N . CYS A 1 178 ? -2.072 -12.550 -1.756 1.00 86.88 178 CYS A N 1
ATOM 1381 C CA . CYS A 1 178 ? -1.663 -12.304 -0.375 1.00 86.88 178 CYS A CA 1
ATOM 1382 C C . CYS A 1 178 ? -2.112 -10.923 0.116 1.00 86.88 178 CYS A C 1
ATOM 1384 O O . CYS A 1 178 ? -2.660 -10.814 1.215 1.00 86.88 178 CYS A O 1
ATOM 1386 N N . ASP A 1 179 ? -1.937 -9.882 -0.698 1.00 87.50 179 ASP A N 1
ATOM 1387 C CA . ASP A 1 179 ? -2.347 -8.525 -0.344 1.00 87.50 179 ASP A CA 1
ATOM 1388 C C . ASP A 1 179 ? -3.866 -8.387 -0.211 1.00 87.50 179 ASP A C 1
ATOM 1390 O O . ASP A 1 179 ? -4.341 -7.763 0.741 1.00 87.50 179 ASP A O 1
ATOM 1394 N N . ALA A 1 180 ? -4.629 -9.014 -1.109 1.00 86.06 180 ALA A N 1
ATOM 1395 C CA . ALA A 1 180 ? -6.087 -9.029 -1.052 1.00 86.06 180 ALA A CA 1
ATOM 1396 C C . ALA A 1 180 ? -6.600 -9.777 0.190 1.00 86.06 180 ALA A C 1
ATOM 1398 O O . ALA A 1 180 ? -7.509 -9.302 0.876 1.00 86.06 180 ALA A O 1
ATOM 1399 N N . VAL A 1 181 ? -6.000 -10.925 0.521 1.00 90.00 181 VAL A N 1
ATOM 1400 C CA . VAL A 1 181 ? -6.324 -11.677 1.745 1.00 90.00 181 VAL A CA 1
ATOM 1401 C C . VAL A 1 181 ? -6.008 -10.847 2.986 1.00 90.00 181 VAL A C 1
ATOM 1403 O O . VAL A 1 181 ? -6.812 -10.814 3.922 1.00 90.00 181 VAL A O 1
ATOM 1406 N N . LEU A 1 182 ? -4.875 -10.142 2.992 1.00 90.75 182 LEU A N 1
ATOM 1407 C CA . LEU A 1 182 ? -4.496 -9.259 4.089 1.00 90.75 182 LEU A CA 1
ATOM 1408 C C . LEU A 1 182 ? -5.496 -8.104 4.249 1.00 90.75 182 LEU A C 1
ATOM 1410 O O . LEU A 1 182 ? -5.914 -7.822 5.371 1.00 90.75 182 LEU A O 1
ATOM 1414 N N . ASP A 1 183 ? -5.941 -7.489 3.153 1.00 87.50 183 ASP A N 1
ATOM 1415 C CA . ASP A 1 183 ? -6.946 -6.418 3.176 1.00 87.50 183 ASP A CA 1
ATOM 1416 C C . ASP A 1 183 ? -8.287 -6.914 3.729 1.00 87.50 183 ASP A C 1
ATOM 1418 O O . ASP A 1 183 ? -8.884 -6.267 4.595 1.00 87.50 183 ASP A O 1
ATOM 1422 N N . ILE A 1 184 ? -8.730 -8.101 3.303 1.00 89.56 184 ILE A N 1
ATOM 1423 C CA . ILE A 1 184 ? -9.939 -8.747 3.830 1.00 89.56 184 ILE A CA 1
ATOM 1424 C C . ILE A 1 184 ? -9.784 -9.032 5.328 1.00 89.56 184 ILE A C 1
ATOM 1426 O O . ILE A 1 184 ? -10.701 -8.758 6.105 1.00 89.56 184 ILE A O 1
ATOM 1430 N N . ALA A 1 185 ? -8.630 -9.544 5.761 1.00 90.56 185 ALA A N 1
ATOM 1431 C CA . ALA A 1 185 ? -8.374 -9.831 7.168 1.00 90.56 185 ALA A CA 1
ATOM 1432 C C . ALA A 1 185 ? -8.395 -8.550 8.020 1.00 90.56 185 ALA A C 1
ATOM 1434 O O . ALA A 1 185 ? -9.098 -8.498 9.033 1.00 90.56 185 ALA A O 1
ATOM 1435 N N . ILE A 1 186 ? -7.693 -7.496 7.585 1.00 89.38 186 ILE A N 1
ATOM 1436 C CA . ILE A 1 186 ? -7.672 -6.183 8.250 1.00 89.38 186 ILE A CA 1
ATOM 1437 C C . ILE A 1 186 ? -9.081 -5.573 8.302 1.00 89.38 186 ILE A C 1
ATOM 1439 O O . ILE A 1 186 ? -9.422 -4.921 9.290 1.00 89.38 186 ILE A O 1
ATOM 1443 N N . PHE A 1 187 ? -9.915 -5.813 7.288 1.00 86.44 187 PHE A N 1
ATOM 1444 C CA . PHE A 1 187 ? -11.297 -5.336 7.233 1.00 86.44 187 PHE A CA 1
ATOM 1445 C C . PHE A 1 187 ? -12.257 -6.121 8.143 1.00 86.44 187 PHE A C 1
ATOM 1447 O O . PHE A 1 187 ? -13.080 -5.527 8.841 1.00 86.44 187 PHE A O 1
ATOM 1454 N N . LEU A 1 188 ? -12.174 -7.454 8.164 1.00 89.00 188 LEU A N 1
ATOM 1455 C CA . LEU A 1 188 ? -13.123 -8.307 8.891 1.00 89.00 188 LEU A CA 1
ATOM 1456 C C . LEU A 1 188 ? -12.908 -8.288 10.407 1.00 89.00 188 LEU A C 1
ATOM 1458 O O . LEU A 1 188 ? -13.875 -8.272 11.173 1.00 89.00 188 LEU A O 1
ATOM 1462 N N . VAL A 1 189 ? -11.652 -8.264 10.850 1.00 87.31 189 VAL A N 1
ATOM 1463 C CA . VAL A 1 189 ? -11.268 -8.274 12.272 1.00 87.31 189 VAL A CA 1
ATOM 1464 C C . VAL A 1 189 ? -11.966 -7.190 13.110 1.00 87.31 189 VAL A C 1
ATOM 1466 O O . VAL A 1 189 ? -12.585 -7.532 14.123 1.00 87.31 189 VAL A O 1
ATOM 1469 N N . PRO A 1 190 ? -11.939 -5.900 12.734 1.00 78.75 190 PRO A N 1
ATOM 1470 C CA . PRO A 1 190 ? -12.616 -4.845 13.483 1.00 78.75 190 PRO A CA 1
ATOM 1471 C C . PRO A 1 190 ? -14.138 -4.973 13.415 1.00 78.75 190 PRO A C 1
ATOM 1473 O O . PRO A 1 190 ? -14.816 -4.658 14.390 1.00 78.75 190 PRO A O 1
ATOM 1476 N N . ILE A 1 191 ? -14.698 -5.453 12.300 1.00 84.75 191 ILE A N 1
ATOM 1477 C CA . ILE A 1 191 ? -16.146 -5.632 12.146 1.00 84.75 191 ILE A CA 1
ATOM 1478 C C . ILE A 1 191 ? -16.640 -6.683 13.129 1.00 84.75 191 ILE A C 1
ATOM 1480 O O . ILE A 1 191 ? -17.610 -6.433 13.847 1.00 84.75 191 ILE A O 1
ATOM 1484 N N . TRP A 1 192 ? -15.939 -7.813 13.212 1.00 85.88 192 TRP A N 1
ATOM 1485 C CA . TRP A 1 192 ? -16.253 -8.871 14.164 1.00 85.88 192 TRP A CA 1
ATOM 1486 C C . TRP A 1 192 ? -16.206 -8.361 15.610 1.00 85.88 192 TRP A C 1
ATOM 1488 O O . TRP A 1 192 ? -17.115 -8.634 16.392 1.00 85.88 192 TRP A O 1
ATOM 1498 N N . GLN A 1 193 ? -15.225 -7.514 15.944 1.00 82.12 193 GLN A N 1
ATOM 1499 C CA . GLN A 1 193 ? -15.139 -6.876 17.263 1.00 82.12 193 GLN A CA 1
ATOM 1500 C C . GLN A 1 193 ? -16.219 -5.804 17.495 1.00 82.12 193 GLN A C 1
ATOM 1502 O O . GLN A 1 193 ? -16.655 -5.616 18.627 1.00 82.12 193 GLN A O 1
ATOM 1507 N N . LEU A 1 194 ? -16.708 -5.127 16.452 1.00 78.81 194 LEU A N 1
ATOM 1508 C CA . LEU A 1 194 ? -17.770 -4.111 16.530 1.00 78.81 194 LEU A CA 1
ATOM 1509 C C . LEU A 1 194 ? -19.185 -4.697 16.641 1.00 78.81 194 LEU A C 1
ATOM 1511 O O . LEU A 1 194 ? -20.135 -3.954 16.911 1.00 78.81 194 LEU A O 1
ATOM 1515 N N . PHE A 1 195 ? -19.379 -5.992 16.391 1.00 81.19 195 PHE A N 1
ATOM 1516 C CA . PHE A 1 195 ? -20.676 -6.646 16.579 1.00 81.19 195 PHE A CA 1
ATOM 1517 C C . PHE A 1 195 ? -21.155 -6.663 18.039 1.00 81.19 195 PHE A C 1
ATOM 1519 O O . PHE A 1 195 ? -22.293 -6.249 18.260 1.00 81.19 195 PHE A O 1
ATOM 1526 N N . PRO A 1 196 ? -20.330 -7.049 19.030 1.00 81.38 196 PRO A N 1
ATOM 1527 C CA . PRO A 1 196 ? -20.744 -7.046 20.433 1.00 81.38 196 PRO A CA 1
ATOM 1528 C C . PRO A 1 196 ? -20.805 -5.649 21.076 1.00 81.38 196 PRO A C 1
ATOM 1530 O O . PRO A 1 196 ? -21.457 -5.484 22.108 1.00 81.38 196 PRO A O 1
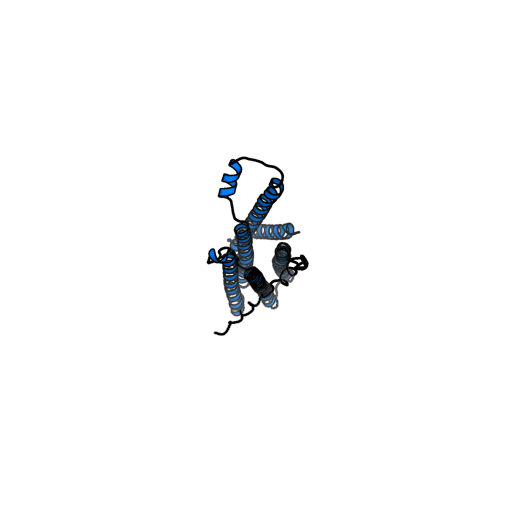ATOM 1533 N N . LEU A 1 197 ? -20.155 -4.625 20.506 1.00 73.00 197 LEU A N 1
ATOM 1534 C CA . LEU A 1 197 ? -20.160 -3.282 21.095 1.00 73.00 197 LEU A CA 1
ATOM 1535 C C . LEU A 1 197 ? -21.491 -2.551 20.837 1.00 73.00 197 LEU A C 1
ATOM 1537 O O . LEU A 1 197 ? -21.862 -2.278 19.693 1.00 73.00 197 LEU A O 1
ATOM 1541 N N . ARG A 1 198 ? -22.163 -2.128 21.917 1.00 80.44 198 ARG A N 1
ATOM 1542 C CA . ARG A 1 198 ? -23.341 -1.236 21.898 1.00 80.44 198 ARG A CA 1
ATOM 1543 C C . ARG A 1 198 ? -22.956 0.218 21.567 1.00 80.44 198 ARG A C 1
ATOM 1545 O O . ARG A 1 198 ? -23.155 1.129 22.364 1.00 80.44 198 ARG A O 1
ATOM 1552 N N . LEU A 1 199 ? -22.365 0.449 20.397 1.00 75.44 199 LEU A N 1
ATOM 1553 C CA . LEU A 1 199 ? -22.089 1.792 19.874 1.00 75.44 199 LEU A CA 1
ATOM 1554 C C . LEU A 1 199 ? -23.307 2.343 19.121 1.00 75.44 199 LEU A C 1
ATOM 1556 O O . LEU A 1 199 ? -24.048 1.597 18.483 1.00 75.44 199 LEU A O 1
ATOM 1560 N N . ALA A 1 200 ? -23.481 3.667 19.127 1.00 82.69 200 ALA A N 1
ATOM 1561 C CA . ALA A 1 200 ? -24.509 4.323 18.322 1.00 82.69 200 ALA A CA 1
ATOM 1562 C C . ALA A 1 200 ? -24.328 3.988 16.829 1.00 82.69 200 ALA A C 1
ATOM 1564 O O . ALA A 1 200 ? -23.242 4.182 16.269 1.00 82.69 200 ALA A O 1
ATOM 1565 N N . SER A 1 201 ? -25.400 3.552 16.158 1.00 79.06 201 SER A N 1
ATOM 1566 C CA . SER A 1 201 ? -25.367 3.055 14.772 1.00 79.06 201 SER A CA 1
ATOM 1567 C C . SER A 1 201 ? -24.726 4.021 13.769 1.00 79.06 201 SER A C 1
ATOM 1569 O O . SER A 1 201 ? -24.136 3.580 12.786 1.00 79.06 201 SER A O 1
ATOM 1571 N N . ARG A 1 202 ? -24.774 5.340 14.020 1.00 75.81 202 ARG A N 1
ATOM 1572 C CA . ARG A 1 202 ? -24.097 6.347 13.179 1.00 75.81 202 ARG A CA 1
ATOM 1573 C C . ARG A 1 202 ? -22.573 6.179 13.172 1.00 75.81 202 ARG A C 1
ATOM 1575 O O . ARG A 1 202 ? -21.982 6.206 12.098 1.00 75.81 202 ARG A O 1
ATOM 1582 N N . ARG A 1 203 ? -21.946 5.948 14.333 1.00 74.81 203 ARG A N 1
ATOM 1583 C CA . ARG A 1 203 ? -20.488 5.742 14.431 1.00 74.81 203 ARG A CA 1
ATOM 1584 C C . ARG A 1 203 ? -20.080 4.425 13.779 1.00 74.81 203 ARG A C 1
ATOM 1586 O O . ARG A 1 203 ? -19.118 4.397 13.025 1.00 74.81 203 ARG A O 1
ATOM 1593 N N . LYS A 1 204 ? -20.870 3.367 13.987 1.00 76.31 204 LYS A N 1
ATOM 1594 C CA . LYS A 1 204 ? -20.643 2.058 13.357 1.00 76.31 204 LYS A CA 1
ATOM 1595 C C . LYS A 1 204 ? -20.663 2.154 11.826 1.00 76.31 204 LYS A C 1
ATOM 1597 O O . LYS A 1 204 ? -19.752 1.653 11.180 1.00 76.31 204 LYS A O 1
ATOM 1602 N N . ARG A 1 205 ? -21.639 2.869 11.250 1.00 78.12 205 ARG A N 1
ATOM 1603 C CA . ARG A 1 205 ? -21.705 3.107 9.797 1.00 78.12 205 ARG A CA 1
ATOM 1604 C C . ARG A 1 205 ? -20.540 3.941 9.271 1.00 78.12 205 ARG A C 1
ATOM 1606 O O . ARG A 1 205 ? -19.987 3.579 8.246 1.00 78.12 205 ARG A O 1
ATOM 1613 N N . ALA A 1 206 ? -20.152 5.015 9.960 1.00 74.62 206 ALA A N 1
ATOM 1614 C CA . ALA A 1 206 ? -19.024 5.848 9.534 1.00 74.62 206 ALA A CA 1
ATOM 1615 C C . ALA A 1 206 ? -17.710 5.053 9.488 1.00 74.62 206 ALA A C 1
ATOM 1617 O O . ALA A 1 206 ? -16.950 5.168 8.534 1.00 74.62 206 ALA A O 1
ATOM 1618 N N . ILE A 1 207 ? -17.494 4.199 10.489 1.00 72.69 207 ILE A N 1
ATOM 1619 C CA . ILE A 1 207 ? -16.339 3.306 10.568 1.00 72.69 207 ILE A CA 1
ATOM 1620 C C . ILE A 1 207 ? -16.358 2.297 9.406 1.00 72.69 207 ILE A C 1
ATOM 1622 O O . ILE A 1 207 ? -15.378 2.186 8.679 1.00 72.69 207 ILE A O 1
ATOM 1626 N N . ILE A 1 208 ? -17.491 1.627 9.164 1.00 78.56 208 ILE A N 1
ATOM 1627 C CA . ILE A 1 208 ? -17.637 0.679 8.043 1.00 78.56 208 ILE A CA 1
ATOM 1628 C C . ILE A 1 208 ? -17.424 1.373 6.690 1.00 78.56 208 ILE A C 1
ATOM 1630 O O . ILE A 1 208 ? -16.746 0.821 5.831 1.00 78.56 208 ILE A O 1
ATOM 1634 N N . LEU A 1 209 ? -17.965 2.579 6.498 1.00 76.75 209 LEU A N 1
ATOM 1635 C CA . LEU A 1 209 ? -17.802 3.339 5.255 1.00 76.75 209 LEU A CA 1
ATOM 1636 C C . LEU A 1 209 ? -16.354 3.774 5.033 1.00 76.75 209 LEU A C 1
ATOM 1638 O O . LEU A 1 209 ? -15.856 3.640 3.919 1.00 76.75 209 LEU A O 1
ATOM 1642 N N . ALA A 1 210 ? -15.666 4.246 6.076 1.00 71.56 210 ALA A N 1
ATOM 1643 C CA . ALA A 1 210 ? -14.251 4.595 5.988 1.00 71.56 210 ALA A CA 1
ATOM 1644 C C . ALA A 1 210 ? -13.400 3.382 5.571 1.00 71.56 210 ALA A C 1
ATOM 1646 O O . ALA A 1 210 ? -12.508 3.517 4.734 1.00 71.56 210 ALA A O 1
ATOM 1647 N N . PHE A 1 211 ? -13.724 2.190 6.082 1.00 68.44 211 PHE A N 1
ATOM 1648 C CA . PHE A 1 211 ? -13.040 0.957 5.692 1.00 68.44 211 PHE A CA 1
ATOM 1649 C C . PHE A 1 211 ? -13.409 0.463 4.301 1.00 68.44 211 PHE A C 1
ATOM 1651 O O . PHE A 1 211 ? -12.524 0.060 3.549 1.00 68.44 211 PHE A O 1
ATOM 1658 N N . GLY A 1 212 ? -14.689 0.531 3.934 1.00 73.50 212 GLY A N 1
ATOM 1659 C CA . GLY A 1 212 ? -15.136 0.180 2.591 1.00 73.50 212 GLY A CA 1
ATOM 1660 C C . GLY A 1 212 ? -14.433 1.040 1.544 1.00 73.50 212 GLY A C 1
ATOM 1661 O O . GLY A 1 212 ? -13.950 0.520 0.546 1.00 73.50 212 GLY A O 1
ATOM 1662 N N . LEU A 1 213 ? -14.285 2.340 1.808 1.00 71.19 213 LEU A N 1
ATOM 1663 C CA . LEU A 1 213 ? -13.585 3.258 0.914 1.00 71.19 213 LEU A CA 1
ATOM 1664 C C . LEU A 1 213 ? -12.103 2.883 0.723 1.00 71.19 213 LEU A C 1
ATOM 1666 O O . LEU A 1 213 ? -11.598 2.951 -0.396 1.00 71.19 213 LEU A O 1
ATOM 1670 N N . GLY A 1 214 ? -11.421 2.453 1.791 1.00 66.19 214 GLY A N 1
ATOM 1671 C CA . GLY A 1 214 ? -10.049 1.939 1.717 1.00 66.19 214 GLY A CA 1
ATOM 1672 C C . GLY A 1 214 ? -9.945 0.678 0.855 1.00 66.19 214 GLY A C 1
ATOM 1673 O O . GLY A 1 214 ? -9.110 0.621 -0.043 1.00 66.19 214 GLY A O 1
ATOM 1674 N N . PHE A 1 215 ? -10.857 -0.278 1.053 1.00 69.62 215 PHE A N 1
ATOM 1675 C CA . PHE A 1 215 ? -10.933 -1.506 0.253 1.00 69.62 215 PHE A CA 1
ATOM 1676 C C . PHE A 1 215 ? -11.184 -1.217 -1.237 1.00 69.62 215 PHE A C 1
ATOM 1678 O O . PHE A 1 215 ? -10.501 -1.756 -2.108 1.00 69.62 215 PHE A O 1
ATOM 1685 N N . PHE A 1 216 ? -12.117 -0.309 -1.545 1.00 72.06 216 PHE A N 1
ATOM 1686 C CA . PHE A 1 216 ? -12.386 0.110 -2.923 1.00 72.06 216 PHE A CA 1
ATOM 1687 C C . PHE A 1 216 ? -11.197 0.830 -3.562 1.00 72.06 216 PHE A C 1
ATOM 1689 O O . PHE A 1 216 ? -10.956 0.643 -4.753 1.00 72.06 216 PHE A O 1
ATOM 1696 N N . ARG A 1 217 ? -10.439 1.625 -2.793 1.00 69.75 217 ARG A N 1
ATOM 1697 C CA . ARG A 1 217 ? -9.226 2.292 -3.285 1.00 69.75 217 ARG A CA 1
ATOM 1698 C C . ARG A 1 217 ? -8.159 1.276 -3.694 1.00 69.75 217 ARG A C 1
ATOM 1700 O O . ARG A 1 217 ? -7.615 1.422 -4.787 1.00 69.75 217 ARG A O 1
ATOM 1707 N N . SER A 1 218 ? -7.896 0.261 -2.866 1.00 66.00 218 SER A N 1
ATOM 1708 C CA . SER A 1 218 ? -6.980 -0.829 -3.223 1.00 66.00 218 SER A CA 1
ATOM 1709 C C . SER A 1 218 ? -7.469 -1.535 -4.494 1.00 66.00 218 SER A C 1
ATOM 1711 O O . SER A 1 218 ? -6.754 -1.577 -5.492 1.00 66.00 218 SER A O 1
ATOM 1713 N N . GLY A 1 219 ? -8.734 -1.978 -4.513 1.00 68.25 219 GLY A N 1
ATOM 1714 C CA . GLY A 1 219 ? -9.340 -2.695 -5.642 1.00 68.25 219 GLY A CA 1
ATOM 1715 C C . GLY A 1 219 ? -9.295 -1.941 -6.978 1.00 68.25 219 GLY A C 1
ATOM 1716 O O . GLY A 1 219 ? -8.850 -2.493 -7.983 1.00 68.25 219 GLY A O 1
ATOM 1717 N N . ALA A 1 220 ? -9.712 -0.671 -6.992 1.00 69.62 220 ALA A N 1
ATOM 1718 C CA . ALA A 1 220 ? -9.784 0.144 -8.208 1.00 69.62 220 ALA A CA 1
ATOM 1719 C C . ALA A 1 220 ? -8.407 0.387 -8.847 1.00 69.62 220 ALA A C 1
ATOM 1721 O O . ALA A 1 220 ? -8.293 0.501 -10.071 1.00 69.62 220 ALA A O 1
ATOM 1722 N N . HIS A 1 221 ? -7.353 0.455 -8.034 1.00 63.50 221 HIS A N 1
ATOM 1723 C CA . HIS A 1 221 ? -6.000 0.651 -8.534 1.00 63.50 221 HIS A CA 1
ATOM 1724 C C . HIS A 1 221 ? -5.414 -0.631 -9.143 1.00 63.50 221 HIS A C 1
ATOM 1726 O O . HIS A 1 221 ? -4.705 -0.563 -10.146 1.00 63.50 221 HIS A O 1
ATOM 1732 N N . TYR A 1 222 ? -5.751 -1.812 -8.617 1.00 64.25 222 TYR A N 1
ATOM 1733 C CA . TYR A 1 222 ? -5.309 -3.079 -9.213 1.00 64.25 222 TYR A CA 1
ATOM 1734 C C . TYR A 1 222 ? -5.859 -3.283 -10.625 1.00 64.25 222 TYR A C 1
ATOM 1736 O O . TYR A 1 222 ? -5.117 -3.700 -11.515 1.00 64.25 222 TYR A O 1
ATOM 1744 N N . THR A 1 223 ? -7.119 -2.914 -10.872 1.00 67.62 223 THR A N 1
ATOM 1745 C CA . THR A 1 223 ? -7.685 -2.884 -12.234 1.00 67.62 223 THR A CA 1
ATOM 1746 C C . THR A 1 223 ? -6.920 -1.958 -13.179 1.00 67.62 223 THR A C 1
ATOM 1748 O O . THR A 1 223 ? -6.909 -2.189 -14.383 1.00 67.62 223 THR A O 1
ATOM 1751 N N . LEU A 1 224 ? -6.258 -0.927 -12.652 1.00 66.88 224 LEU A N 1
ATOM 1752 C CA . LEU A 1 224 ? -5.470 -0.000 -13.455 1.00 66.88 224 LEU A CA 1
ATOM 1753 C C . LEU A 1 224 ? -4.081 -0.554 -13.770 1.00 66.88 224 LEU A C 1
ATOM 1755 O O . LEU A 1 224 ? -3.681 -0.541 -14.928 1.00 66.88 224 LEU A O 1
ATOM 1759 N N . VAL A 1 225 ? -3.373 -1.091 -12.774 1.00 64.00 225 VAL A N 1
ATOM 1760 C CA . VAL A 1 225 ? -2.054 -1.713 -12.994 1.00 64.00 225 VAL A CA 1
ATOM 1761 C C . VAL A 1 225 ? -2.175 -2.900 -13.952 1.00 64.00 225 VAL A C 1
ATOM 1763 O O . VAL A 1 225 ? -1.403 -3.004 -14.899 1.00 64.00 225 VAL A O 1
ATOM 1766 N N . SER A 1 226 ? -3.196 -3.742 -13.777 1.00 64.69 226 SER A N 1
ATOM 1767 C CA . SER A 1 226 ? -3.466 -4.860 -14.695 1.00 64.69 226 SER A CA 1
ATOM 1768 C C . SER A 1 226 ? -3.911 -4.422 -16.095 1.00 64.69 226 SER A C 1
ATOM 1770 O O . SER A 1 226 ? -3.739 -5.186 -17.038 1.00 64.69 226 SER A O 1
ATOM 1772 N N . GLY A 1 227 ? -4.449 -3.207 -16.248 1.00 61.16 227 GLY A N 1
ATOM 1773 C CA . GLY A 1 227 ? -4.761 -2.615 -17.551 1.00 61.16 227 GLY A CA 1
ATOM 1774 C C . GLY A 1 227 ? -3.571 -1.931 -18.234 1.00 61.16 227 GLY A C 1
ATOM 1775 O O . GLY A 1 227 ? -3.576 -1.801 -19.453 1.00 61.16 227 GLY A O 1
ATOM 1776 N N . LEU A 1 228 ? -2.563 -1.493 -17.469 1.00 58.56 228 LEU A N 1
ATOM 1777 C CA . LEU A 1 228 ? -1.341 -0.868 -17.993 1.00 58.56 228 LEU A CA 1
ATOM 1778 C C . LEU A 1 228 ? -0.285 -1.884 -18.432 1.00 58.56 228 LEU A C 1
ATOM 1780 O O . LEU A 1 228 ? 0.570 -1.543 -19.245 1.00 58.56 228 LEU A O 1
ATOM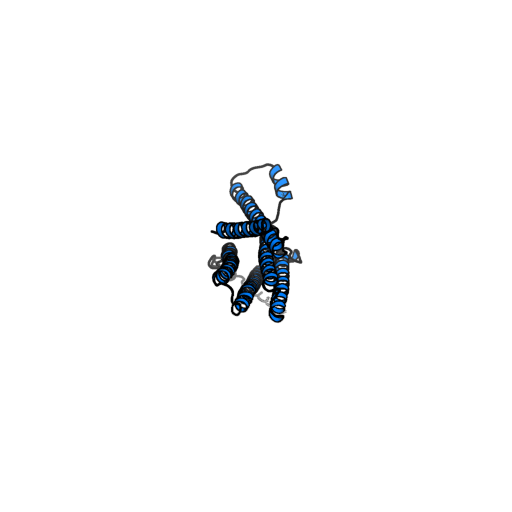 1784 N N . VAL A 1 229 ? -0.326 -3.113 -17.911 1.00 54.81 229 VAL A N 1
ATOM 1785 C CA . VAL A 1 229 ? 0.502 -4.205 -18.429 1.00 54.81 229 VAL A CA 1
ATOM 1786 C C . VAL A 1 229 ? -0.100 -4.635 -19.769 1.00 54.81 229 VAL A C 1
ATOM 1788 O O . VAL A 1 229 ? -1.216 -5.161 -19.770 1.00 54.81 229 VAL A O 1
ATOM 1791 N N . PRO A 1 230 ? 0.579 -4.404 -20.910 1.00 53.12 230 PRO A N 1
ATOM 1792 C CA . PRO A 1 230 ? 0.070 -4.841 -22.197 1.00 53.12 230 PRO A CA 1
ATOM 1793 C C . PRO A 1 230 ? -0.108 -6.355 -22.147 1.00 53.12 230 PRO A C 1
ATOM 1795 O O . PRO A 1 230 ? 0.835 -7.109 -21.904 1.00 53.12 230 PRO A O 1
ATOM 1798 N N . ARG A 1 231 ? -1.358 -6.783 -22.314 1.00 48.44 231 ARG A N 1
ATOM 1799 C CA . ARG A 1 231 ? -1.702 -8.187 -22.456 1.00 48.44 231 ARG A CA 1
ATOM 1800 C C . ARG A 1 231 ? -1.079 -8.622 -23.774 1.00 48.44 231 ARG A C 1
ATOM 1802 O O . ARG A 1 231 ? -1.486 -8.143 -24.830 1.00 48.44 231 ARG A O 1
ATOM 1809 N N . ASP A 1 232 ? -0.040 -9.445 -23.696 1.00 49.75 232 ASP A N 1
ATOM 1810 C CA . ASP A 1 232 ? 0.526 -10.101 -24.869 1.00 49.75 232 ASP A CA 1
ATOM 1811 C C . ASP A 1 232 ? -0.497 -11.159 -25.296 1.00 49.75 232 ASP A C 1
ATOM 1813 O O . ASP A 1 232 ? -0.423 -12.340 -24.946 1.00 49.75 232 ASP A O 1
ATOM 1817 N N . ASP A 1 233 ? -1.580 -10.684 -25.912 1.00 47.44 233 ASP A N 1
ATOM 1818 C CA . ASP A 1 233 ? -2.616 -11.516 -26.488 1.00 47.44 233 ASP A CA 1
ATOM 1819 C C . ASP A 1 233 ? -1.927 -12.265 -27.626 1.00 47.44 233 ASP A C 1
ATOM 1821 O O . ASP A 1 233 ? -1.796 -11.757 -28.739 1.00 47.44 233 ASP A O 1
ATOM 1825 N N . GLY A 1 234 ? -1.443 -13.475 -27.332 1.00 51.41 234 GLY A N 1
ATOM 1826 C CA . GLY A 1 234 ? -0.716 -14.365 -28.244 1.00 51.41 234 GLY A CA 1
ATOM 1827 C C . GLY A 1 234 ? -1.475 -14.782 -29.515 1.00 51.41 234 GLY A C 1
ATOM 1828 O O . GLY A 1 234 ? -1.115 -15.768 -30.146 1.00 51.41 234 GLY A O 1
ATOM 1829 N N . ASN A 1 235 ? -2.505 -14.039 -29.919 1.00 49.69 235 ASN A N 1
ATOM 1830 C CA . ASN A 1 235 ? -3.219 -14.155 -31.186 1.00 49.69 235 ASN A CA 1
ATOM 1831 C C . ASN A 1 235 ? -2.575 -13.342 -32.326 1.00 49.69 235 ASN A C 1
ATOM 1833 O O . ASN A 1 235 ? -3.185 -13.172 -33.379 1.00 49.69 235 ASN A O 1
ATOM 1837 N N . GLY A 1 236 ? -1.358 -12.831 -32.135 1.00 47.16 236 GLY A N 1
ATOM 1838 C CA . GLY A 1 236 ? -0.785 -11.817 -33.012 1.00 47.16 236 GLY A CA 1
ATOM 1839 C C . GLY A 1 236 ? 0.033 -12.272 -34.216 1.00 47.16 236 GLY A C 1
ATOM 1840 O O . GLY A 1 236 ? 0.146 -11.472 -35.126 1.00 47.16 236 GLY A O 1
ATOM 1841 N N . VAL A 1 237 ? 0.627 -13.471 -34.269 1.00 45.19 237 VAL A N 1
ATOM 1842 C CA . VAL A 1 237 ? 1.405 -13.916 -35.447 1.00 45.19 237 VAL A CA 1
ATOM 1843 C C . VAL A 1 237 ? 1.394 -15.443 -35.510 1.00 45.19 237 VAL A C 1
ATOM 1845 O O . VAL A 1 237 ? 2.135 -16.116 -34.795 1.00 45.19 237 VAL A O 1
ATOM 1848 N N . ALA A 1 238 ? 0.560 -16.011 -36.384 1.00 45.16 238 ALA A N 1
ATOM 1849 C CA . ALA A 1 238 ? 0.819 -17.354 -36.892 1.00 45.16 238 ALA A CA 1
ATOM 1850 C C . ALA A 1 238 ? 2.246 -17.369 -37.472 1.00 45.16 238 ALA A C 1
ATOM 1852 O O . ALA A 1 238 ? 2.600 -16.403 -38.151 1.00 45.16 238 ALA A O 1
ATOM 1853 N N . PRO A 1 239 ? 3.070 -18.409 -37.250 1.00 45.94 239 PRO A N 1
ATOM 1854 C CA . PRO A 1 239 ? 4.387 -18.519 -37.865 1.00 45.94 239 PRO A CA 1
ATOM 1855 C C . PRO A 1 239 ? 4.232 -18.753 -39.376 1.00 45.94 239 PRO A C 1
ATOM 1857 O O . PRO A 1 239 ? 4.433 -19.845 -39.897 1.00 45.94 239 PRO A O 1
ATOM 1860 N N . THR A 1 240 ? 3.844 -17.720 -40.115 1.00 51.97 240 THR A N 1
ATOM 1861 C CA . THR A 1 240 ? 3.935 -17.687 -41.565 1.00 51.97 240 THR A CA 1
ATOM 1862 C C . THR A 1 240 ? 5.391 -17.413 -41.910 1.00 51.97 240 THR A C 1
ATOM 1864 O O . THR A 1 240 ? 5.825 -16.265 -41.897 1.00 51.97 240 THR A O 1
ATOM 1867 N N . GLY A 1 241 ? 6.152 -18.468 -42.213 1.00 48.69 241 GLY A N 1
ATOM 1868 C CA . GLY A 1 241 ? 7.227 -18.330 -43.200 1.00 48.69 241 GLY A CA 1
ATOM 1869 C C . GLY A 1 241 ? 8.613 -18.892 -42.896 1.00 48.69 241 GLY A C 1
ATOM 1870 O O . GLY A 1 241 ? 9.480 -18.694 -43.735 1.00 48.69 241 GLY A O 1
ATOM 1871 N N . LEU A 1 242 ? 8.866 -19.599 -41.788 1.00 48.94 242 LEU A N 1
ATOM 1872 C CA . LEU A 1 242 ? 10.216 -20.154 -41.531 1.00 48.94 242 LEU A CA 1
ATOM 1873 C C . LEU A 1 242 ? 10.279 -21.650 -41.187 1.00 48.94 242 LEU A C 1
ATOM 1875 O O . LEU A 1 242 ? 11.355 -22.174 -40.922 1.00 48.94 242 LEU A O 1
ATOM 1879 N N . GLU A 1 243 ? 9.158 -22.367 -41.295 1.00 46.41 243 GLU A N 1
ATOM 1880 C CA . GLU A 1 243 ? 9.119 -23.842 -41.259 1.00 46.41 243 GLU A CA 1
ATOM 1881 C C . GLU A 1 243 ? 8.978 -24.490 -42.650 1.00 46.41 243 GLU A C 1
ATOM 1883 O O . GLU A 1 243 ? 8.775 -25.698 -42.758 1.00 46.41 243 GLU A O 1
ATOM 1888 N N . ALA A 1 244 ? 9.127 -23.712 -43.729 1.00 47.47 244 ALA A N 1
ATOM 1889 C CA . ALA A 1 244 ? 9.149 -24.240 -45.096 1.00 47.47 244 ALA A CA 1
ATOM 1890 C C . ALA A 1 244 ? 10.561 -24.603 -45.599 1.00 47.47 244 ALA A C 1
ATOM 1892 O O . ALA A 1 244 ? 10.666 -25.344 -46.568 1.00 47.47 244 ALA A O 1
ATOM 1893 N N . ASP A 1 245 ? 11.635 -24.165 -44.929 1.00 47.38 245 ASP A N 1
ATOM 1894 C CA . ASP A 1 245 ? 13.014 -24.309 -45.436 1.00 47.38 245 ASP A CA 1
ATOM 1895 C C . ASP A 1 245 ? 13.871 -25.317 -44.647 1.00 47.38 245 ASP A C 1
ATOM 1897 O O . ASP A 1 245 ? 15.082 -25.185 -44.500 1.00 47.38 245 ASP A O 1
ATOM 1901 N N . ARG A 1 246 ? 13.234 -26.346 -44.069 1.00 46.12 246 ARG A N 1
ATOM 1902 C CA . ARG A 1 246 ? 13.944 -27.431 -43.360 1.00 46.12 246 ARG A CA 1
ATOM 1903 C C . ARG A 1 246 ? 13.678 -28.829 -43.913 1.00 46.12 246 ARG A C 1
ATOM 1905 O O . ARG A 1 246 ? 14.012 -29.813 -43.257 1.00 46.12 246 ARG A O 1
ATOM 1912 N N . ARG A 1 247 ? 13.100 -28.926 -45.117 1.00 48.62 247 ARG A N 1
ATOM 1913 C CA . ARG A 1 247 ? 12.883 -30.203 -45.821 1.00 48.62 247 ARG A CA 1
ATOM 1914 C C . ARG A 1 247 ? 13.924 -30.548 -46.892 1.00 48.62 247 ARG A C 1
ATOM 1916 O O . ARG A 1 247 ? 13.805 -31.627 -47.449 1.00 48.62 247 ARG A O 1
ATOM 1923 N N . ASP A 1 248 ? 14.971 -29.740 -47.085 1.00 47.16 248 ASP A N 1
ATOM 1924 C CA . ASP A 1 248 ? 16.013 -29.997 -48.099 1.00 47.16 248 ASP A CA 1
ATOM 1925 C C . ASP A 1 248 ? 17.449 -30.074 -47.543 1.00 47.16 248 ASP A C 1
ATOM 1927 O O . ASP A 1 248 ? 18.424 -29.777 -48.227 1.00 47.16 248 ASP A O 1
ATOM 1931 N N . CYS A 1 249 ? 17.630 -30.578 -46.320 1.00 48.25 249 CYS A N 1
ATOM 1932 C CA . CYS A 1 249 ? 18.918 -31.184 -45.966 1.00 48.25 249 CYS A CA 1
ATOM 1933 C C . CYS A 1 249 ? 18.906 -32.642 -46.420 1.00 48.25 249 CYS A C 1
ATOM 1935 O O . CYS A 1 249 ? 18.698 -33.560 -45.625 1.00 48.25 249 CYS A O 1
ATOM 1937 N N . GLY A 1 250 ? 19.111 -32.837 -47.723 1.00 45.84 250 GLY A N 1
ATOM 1938 C CA . GLY A 1 250 ? 19.448 -34.132 -48.287 1.00 45.84 250 GLY A CA 1
ATOM 1939 C C . GLY A 1 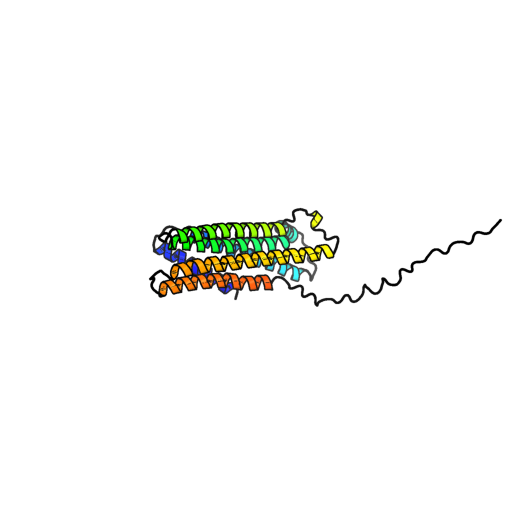250 ? 20.643 -34.716 -47.540 1.00 45.84 250 GL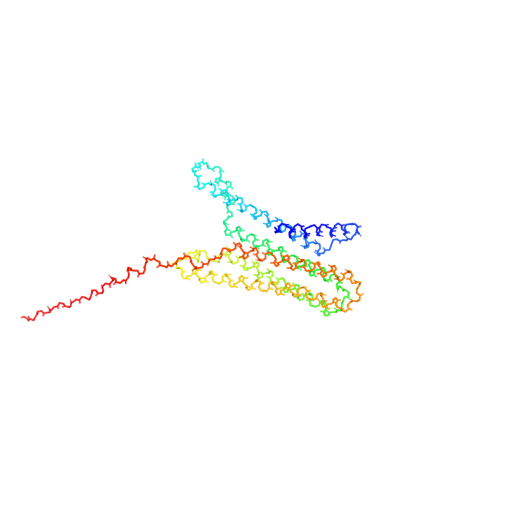Y A C 1
ATOM 1940 O O . GLY A 1 250 ? 21.768 -34.230 -47.653 1.00 45.84 250 GLY A O 1
ATOM 1941 N N . CYS A 1 251 ? 20.399 -35.772 -46.768 1.00 46.09 251 CYS A N 1
ATOM 1942 C CA . CYS A 1 251 ? 21.445 -36.678 -46.329 1.00 46.09 251 CYS A CA 1
ATOM 1943 C C . CYS A 1 251 ? 22.019 -37.354 -47.577 1.00 46.09 251 CYS A C 1
ATOM 1945 O O . CYS A 1 251 ? 21.546 -38.404 -48.011 1.00 46.09 251 CYS A O 1
ATOM 1947 N N . VAL A 1 252 ? 23.031 -36.726 -48.173 1.00 49.72 252 VAL A N 1
ATOM 1948 C CA . VAL A 1 252 ? 23.921 -37.372 -49.132 1.00 49.72 252 VAL A CA 1
ATOM 1949 C C . VAL A 1 252 ? 24.693 -38.428 -48.347 1.00 49.72 252 VAL A C 1
ATOM 1951 O O . VAL A 1 252 ? 25.664 -38.130 -47.655 1.00 49.72 252 VAL A O 1
ATOM 1954 N N . TYR A 1 253 ? 24.215 -39.669 -48.405 1.00 47.53 253 TYR A N 1
ATOM 1955 C CA . TYR A 1 253 ? 25.010 -40.822 -48.011 1.00 47.53 253 TYR A CA 1
ATOM 1956 C C . TYR A 1 253 ? 26.201 -40.925 -48.974 1.00 47.53 253 TYR A C 1
ATOM 1958 O O . TYR A 1 253 ? 25.983 -40.982 -50.187 1.00 47.53 253 TYR A O 1
ATOM 1966 N N . PRO A 1 254 ? 27.453 -40.959 -48.487 1.00 57.06 254 PRO A N 1
ATOM 1967 C CA . PRO A 1 254 ? 28.585 -41.255 -49.346 1.00 57.06 254 PRO A CA 1
ATOM 1968 C C . PRO A 1 254 ? 28.459 -42.699 -49.844 1.00 57.06 254 PRO A C 1
ATOM 1970 O O . PRO A 1 254 ? 28.503 -43.653 -49.067 1.00 57.06 254 PRO A O 1
ATOM 1973 N N . THR A 1 255 ? 28.272 -42.855 -51.153 1.00 59.22 255 THR A N 1
ATOM 1974 C CA . THR A 1 255 ? 28.378 -44.139 -51.848 1.00 59.22 255 THR A CA 1
ATOM 1975 C C . THR A 1 255 ? 29.776 -44.731 -51.635 1.00 59.22 255 THR A C 1
ATOM 1977 O O . THR A 1 255 ? 30.763 -44.033 -51.880 1.00 59.22 255 THR A O 1
ATOM 1980 N N . PRO A 1 256 ? 29.891 -46.001 -51.211 1.00 57.62 256 PRO A N 1
ATOM 1981 C CA . PRO A 1 256 ? 31.178 -46.664 -51.059 1.00 57.62 256 PRO A CA 1
ATOM 1982 C C . PRO A 1 256 ? 31.816 -46.904 -52.432 1.00 57.62 256 PRO A C 1
ATOM 1984 O O . PRO A 1 256 ? 31.195 -47.451 -53.344 1.00 57.62 256 PRO A O 1
ATOM 1987 N N . THR A 1 257 ? 33.072 -46.489 -52.574 1.00 65.44 257 THR A N 1
ATOM 1988 C CA . THR A 1 257 ? 33.913 -46.768 -53.741 1.00 65.44 257 THR A CA 1
ATOM 1989 C C . THR A 1 257 ? 34.140 -48.275 -53.899 1.00 65.44 257 THR A C 1
ATOM 1991 O O . THR A 1 257 ? 34.550 -48.919 -52.929 1.00 65.44 257 THR A O 1
ATOM 1994 N N . PRO A 1 258 ? 33.928 -48.855 -55.094 1.00 60.78 258 PRO A N 1
ATOM 1995 C CA . PRO A 1 258 ? 34.240 -50.254 -55.347 1.00 60.78 258 PRO A CA 1
ATOM 1996 C C . PRO A 1 258 ? 35.759 -50.460 -55.402 1.00 60.78 258 PRO A C 1
ATOM 1998 O O . PRO A 1 258 ? 36.461 -49.861 -56.215 1.00 60.78 258 PRO A O 1
ATOM 2001 N N . HIS A 1 259 ? 36.255 -51.330 -54.523 1.00 63.19 259 HIS A N 1
ATOM 2002 C CA . HIS A 1 259 ? 37.598 -51.891 -54.595 1.00 63.19 259 HIS A CA 1
ATOM 2003 C C . HIS A 1 259 ? 37.743 -52.722 -55.879 1.00 63.19 259 HIS A C 1
ATOM 2005 O O . HIS A 1 259 ? 36.983 -53.668 -56.087 1.00 63.19 259 HIS A O 1
ATOM 2011 N N . LEU A 1 260 ? 38.729 -52.389 -56.718 1.00 59.19 260 LEU A N 1
ATOM 2012 C CA . LEU A 1 260 ? 39.224 -53.303 -57.748 1.00 59.19 260 LEU A CA 1
ATOM 2013 C C . LEU A 1 260 ? 40.107 -54.385 -57.087 1.00 59.19 260 LEU A C 1
ATOM 2015 O O . LEU A 1 260 ? 41.002 -54.028 -56.316 1.00 59.19 260 LEU A O 1
ATOM 2019 N N . PRO A 1 261 ? 39.870 -55.678 -57.367 1.00 65.62 261 PRO A N 1
ATOM 2020 C CA . PRO A 1 261 ? 40.767 -56.782 -57.019 1.00 65.62 261 PRO A CA 1
ATOM 2021 C C . PRO A 1 261 ? 41.871 -56.974 -58.102 1.00 65.62 261 PRO A C 1
ATOM 2023 O O . PRO A 1 261 ? 41.832 -56.280 -59.119 1.00 65.62 261 PRO A O 1
ATOM 2026 N N . PRO A 1 262 ? 42.849 -57.873 -57.864 1.00 64.81 262 PRO A N 1
ATOM 2027 C CA . PRO A 1 262 ? 44.298 -57.613 -57.809 1.00 64.81 262 PRO A CA 1
ATOM 2028 C C . PRO A 1 262 ? 45.035 -57.452 -59.143 1.00 64.81 262 PRO A C 1
ATOM 2030 O O . PRO A 1 262 ? 44.622 -58.077 -60.145 1.00 64.81 262 PRO A O 1
#